Protein AF-A0A371BCI4-F1 (afdb_monomer_lite)

Radius of gyration: 43.24 Å; chains: 1; bounding box: 119×96×97 Å

Sequence (265 aa):
MLPRRPPLFFKHSSQPEFAMAKRRRAGRPVSAARAKTRASAPRSPLKPAAKHIITVKRFGRRAPSPMNFTDNLLADARRRYETTLEPLTWIAQDLDVCRTTLRSFAARNGWVRFNAPPLDISPAARLAQQTDAFVRATRSLAPPPADPAPDGPEAAEWLRRELQAQIRVIKELREKERAESLTVEDGLKLGRMLVQLTDTFLKLNHHTSGVSRHAGDIADDLADDLPEDIDEFRIDLARRIDAFVASRRNAGDGAGAAAAPAGGA

Secondary structure (DSSP, 8-state):
--PPPPP------------------------------------------------------PPPP-----HHHHHHHHHHHHH----HHHHHHHTTS-HHHHHHHHHHTTPPP--PPP-PPPHHHHHHHHHHHHHHHHHHSPPP--PPPPPSHHHHHHHHHHHHHHHHHHHHHHHHHTTS---HHHHHHHHHHHHHHHHHHHHHHHHHHHTT--SSSSSSSSGGGS-SSHHHHHHHHHHHHHHHHHHHHHHHTTSS---------

Organism: NCBI:txid2292256

pLDDT: mean 73.06, std 16.44, range [43.06, 98.06]

Structure (mmCIF, N/CA/C/O backbone):
data_AF-A0A371BCI4-F1
#
_entry.id   AF-A0A371BCI4-F1
#
loop_
_atom_site.group_PDB
_atom_site.id
_atom_site.type_symbol
_atom_site.label_atom_id
_atom_site.label_alt_id
_atom_site.label_comp_id
_atom_site.label_asym_id
_atom_site.label_entity_id
_atom_site.label_seq_id
_atom_site.pdbx_PDB_ins_code
_atom_site.Cartn_x
_atom_site.Cartn_y
_atom_site.Cartn_z
_atom_site.occupancy
_atom_site.B_iso_or_equiv
_atom_site.auth_seq_id
_atom_site.auth_comp_id
_atom_site.auth_asym_id
_atom_site.auth_atom_id
_atom_site.pdbx_PDB_model_num
ATOM 1 N N . MET A 1 1 ? -6.960 -10.136 -60.261 1.00 48.25 1 MET A N 1
ATOM 2 C CA . MET A 1 1 ? -7.688 -8.901 -59.892 1.00 48.25 1 MET A CA 1
ATOM 3 C C . MET A 1 1 ? -8.129 -9.021 -58.441 1.00 48.25 1 MET A C 1
ATOM 5 O O . MET A 1 1 ? -9.013 -9.812 -58.156 1.00 48.25 1 MET A O 1
ATOM 9 N N . LEU A 1 2 ? -7.468 -8.312 -57.525 1.00 48.09 2 LEU A N 1
ATOM 10 C CA . LEU A 1 2 ? -7.809 -8.274 -56.097 1.00 48.09 2 LEU A CA 1
ATOM 11 C C . LEU A 1 2 ? -8.268 -6.849 -55.746 1.00 48.09 2 LEU A C 1
ATOM 13 O O . LEU A 1 2 ? -7.624 -5.898 -56.200 1.00 48.09 2 LEU A O 1
ATOM 17 N N . PRO A 1 3 ? -9.355 -6.662 -54.976 1.00 61.53 3 PRO A N 1
ATOM 18 C CA . PRO A 1 3 ? -9.843 -5.328 -54.653 1.00 61.53 3 PRO A CA 1
ATOM 19 C C . PRO A 1 3 ? -8.936 -4.655 -53.614 1.00 61.53 3 PRO A C 1
ATOM 21 O O . PRO A 1 3 ? -8.739 -5.152 -52.504 1.00 61.53 3 PRO A O 1
ATOM 24 N N . ARG A 1 4 ? -8.387 -3.492 -53.983 1.00 56.22 4 ARG A N 1
ATOM 25 C CA . ARG A 1 4 ? -7.650 -2.593 -53.086 1.00 56.22 4 ARG A CA 1
ATOM 26 C C . ARG A 1 4 ? -8.593 -2.070 -51.998 1.00 56.22 4 ARG A C 1
ATOM 28 O O . ARG A 1 4 ? -9.569 -1.389 -52.301 1.00 56.22 4 ARG A O 1
ATOM 35 N N . ARG A 1 5 ? -8.288 -2.369 -50.731 1.00 58.00 5 ARG A N 1
ATOM 36 C CA . ARG A 1 5 ? -8.945 -1.753 -49.568 1.00 58.00 5 ARG A CA 1
ATOM 37 C C . ARG A 1 5 ? -8.553 -0.269 -49.470 1.00 58.00 5 ARG A C 1
ATOM 39 O O . ARG A 1 5 ? -7.365 0.030 -49.588 1.00 58.00 5 ARG A O 1
ATOM 46 N N . PRO A 1 6 ? -9.504 0.652 -49.242 1.00 67.44 6 PRO A N 1
ATOM 47 C CA . PRO A 1 6 ? -9.193 2.061 -49.03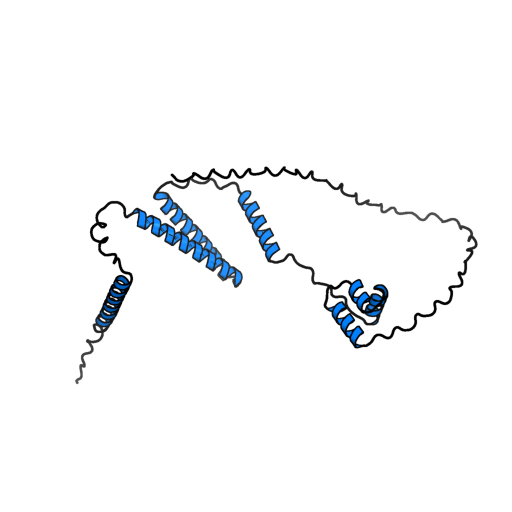0 1.00 67.44 6 PRO A CA 1
ATOM 48 C C . PRO A 1 6 ? -8.575 2.297 -47.637 1.00 67.44 6 PRO A C 1
ATOM 50 O O . PRO A 1 6 ? -8.885 1.558 -46.697 1.00 67.44 6 PRO A O 1
ATOM 53 N N . PRO A 1 7 ? -7.719 3.324 -47.478 1.00 62.66 7 PRO A N 1
ATOM 54 C CA . PRO A 1 7 ? -7.140 3.670 -46.187 1.00 62.66 7 PRO A CA 1
ATOM 55 C C . PRO A 1 7 ? -8.198 4.284 -45.262 1.00 62.66 7 PRO A C 1
ATOM 57 O O . PRO A 1 7 ? -8.901 5.232 -45.618 1.00 62.66 7 PRO A O 1
ATOM 60 N N . LEU A 1 8 ? -8.291 3.740 -44.049 1.00 60.28 8 LEU A N 1
ATOM 61 C CA . LEU A 1 8 ? -9.084 4.290 -42.956 1.00 60.28 8 LEU A CA 1
ATOM 62 C C . LEU A 1 8 ? -8.421 5.580 -42.456 1.00 60.28 8 LEU A C 1
ATOM 64 O O . LEU A 1 8 ? -7.467 5.545 -41.682 1.00 60.28 8 LEU A O 1
ATOM 68 N N . PHE A 1 9 ? -8.938 6.727 -42.893 1.00 53.97 9 PHE A N 1
ATOM 69 C CA . PHE A 1 9 ? -8.627 8.021 -42.294 1.00 53.97 9 PHE A CA 1
ATOM 70 C C . PHE A 1 9 ? -9.258 8.098 -40.897 1.00 53.97 9 PHE A C 1
ATOM 72 O O . PHE A 1 9 ? -10.441 8.407 -40.746 1.00 53.97 9 PHE A O 1
ATOM 79 N N . PHE A 1 10 ? -8.460 7.840 -39.861 1.00 54.69 10 PHE A N 1
ATOM 80 C CA . PHE A 1 10 ? -8.798 8.227 -38.494 1.00 54.69 10 PHE A CA 1
ATOM 81 C C . PHE A 1 10 ? -8.756 9.757 -38.401 1.00 54.69 10 PHE A C 1
ATOM 83 O O . PHE A 1 10 ? -7.696 10.371 -38.290 1.00 54.69 10 PHE A O 1
ATOM 90 N N . LYS A 1 11 ? -9.929 10.395 -38.463 1.00 56.34 11 LYS A N 1
ATOM 91 C CA . LYS A 1 11 ? -10.095 11.783 -38.024 1.00 56.34 11 LYS A CA 1
ATOM 92 C C . LYS A 1 11 ? -9.774 11.836 -36.532 1.00 56.34 11 LYS A C 1
ATOM 94 O O . LYS A 1 11 ? -10.595 11.445 -35.707 1.00 56.34 11 LYS A O 1
ATOM 99 N N . HIS A 1 12 ? -8.588 12.330 -36.190 1.00 49.75 12 HIS A N 1
ATOM 100 C CA . HIS A 1 12 ? -8.304 12.815 -34.848 1.00 49.75 12 HIS A CA 1
ATOM 101 C C . HIS A 1 12 ? -9.272 13.964 -34.557 1.00 49.75 12 HIS A C 1
ATOM 103 O O . HIS A 1 12 ? -9.109 15.076 -35.056 1.00 49.75 12 HIS A O 1
ATOM 109 N N . SER A 1 13 ? -10.323 13.681 -33.788 1.00 52.69 13 SER A N 1
ATOM 110 C CA . SER A 1 13 ? -11.138 14.718 -33.175 1.00 52.69 13 SER A CA 1
ATOM 111 C C . SER A 1 13 ? -10.227 15.517 -32.249 1.00 52.69 13 SER A C 1
ATOM 113 O O . SER A 1 13 ? -9.788 15.013 -31.213 1.00 52.69 13 SER A O 1
ATOM 115 N N . SER A 1 14 ? -9.921 16.747 -32.653 1.00 51.59 14 SER A N 1
ATOM 116 C CA . SER A 1 14 ? -9.340 17.769 -31.797 1.00 51.59 14 SER A CA 1
ATOM 117 C C . SER A 1 14 ? -10.193 17.874 -30.535 1.00 51.59 14 SER A C 1
ATOM 119 O O . SER A 1 14 ? -11.346 18.308 -30.590 1.00 51.59 14 SER A O 1
ATOM 121 N N . GLN A 1 15 ? -9.644 17.428 -29.410 1.00 54.56 15 GLN A N 1
ATOM 122 C CA . GLN A 1 15 ? -10.187 17.735 -28.094 1.00 54.56 15 GLN A CA 1
ATOM 123 C C . GLN A 1 15 ? -10.294 19.265 -27.990 1.00 54.56 15 GLN A C 1
ATOM 125 O O . GLN A 1 15 ? -9.288 19.942 -28.219 1.00 54.56 15 GLN A O 1
ATOM 130 N N . PRO A 1 16 ? -11.472 19.839 -27.695 1.00 51.59 16 PRO A N 1
ATOM 131 C CA . PRO A 1 16 ? -11.551 21.252 -27.381 1.00 51.59 16 PRO A CA 1
ATOM 132 C C . PRO A 1 16 ? -10.763 21.490 -26.092 1.00 51.59 16 PRO A C 1
ATOM 134 O O . PRO A 1 16 ? -11.038 20.877 -25.059 1.00 51.59 16 PRO A O 1
ATOM 137 N N . GLU A 1 17 ? -9.770 22.374 -26.167 1.00 49.28 17 GLU A N 1
ATOM 138 C CA . GLU A 1 17 ? -9.118 22.963 -25.006 1.00 49.28 17 GLU A CA 1
ATOM 139 C C . GLU A 1 17 ? -10.189 23.578 -24.099 1.00 49.28 17 GLU A C 1
ATOM 141 O O . GLU A 1 17 ? -10.636 24.711 -24.284 1.00 49.28 17 GLU A O 1
ATOM 146 N N . PHE A 1 18 ? -10.605 22.840 -23.072 1.00 48.19 18 PHE A N 1
ATOM 147 C CA . PHE A 1 18 ? -11.238 23.446 -21.916 1.00 48.19 18 PHE A CA 1
ATOM 148 C C . PHE A 1 18 ? -10.148 24.195 -21.157 1.00 48.19 18 PHE A C 1
ATOM 150 O O . PHE A 1 18 ? -9.556 23.689 -20.201 1.00 48.19 18 PHE A O 1
ATOM 157 N N . ALA A 1 19 ? -9.890 25.426 -21.597 1.00 51.91 19 ALA A N 1
ATOM 158 C CA . ALA A 1 19 ? -9.241 26.450 -20.804 1.00 51.91 19 ALA A CA 1
ATOM 159 C C . ALA A 1 19 ? -10.072 26.639 -19.524 1.00 51.91 19 ALA A C 1
ATOM 161 O O . ALA A 1 19 ? -11.005 27.442 -19.462 1.00 51.91 19 ALA A O 1
ATOM 162 N N . MET A 1 20 ? -9.769 25.842 -18.495 1.00 55.78 20 MET A N 1
ATOM 163 C CA . MET A 1 20 ? -10.302 26.026 -17.156 1.00 55.78 20 MET A CA 1
ATOM 164 C C . MET A 1 20 ? -9.815 27.381 -16.655 1.00 55.78 20 MET A C 1
ATOM 166 O O . MET A 1 20 ? -8.713 27.532 -16.123 1.00 55.78 20 MET A O 1
ATOM 170 N N . ALA A 1 21 ? -10.679 28.378 -16.825 1.00 54.50 21 ALA A N 1
ATOM 171 C CA . ALA A 1 21 ? -10.620 29.629 -16.110 1.00 54.50 21 ALA A CA 1
ATOM 172 C C . ALA A 1 21 ? -10.432 29.306 -14.625 1.00 54.50 21 ALA A C 1
ATOM 174 O O . ALA A 1 21 ? -11.323 28.759 -13.968 1.00 54.50 21 ALA A O 1
ATOM 175 N N . LYS A 1 22 ? -9.242 29.630 -14.107 1.00 53.28 22 LYS A N 1
ATOM 176 C CA . LYS A 1 22 ? -8.918 29.623 -12.684 1.00 53.28 22 LYS A CA 1
ATOM 177 C C . LYS A 1 22 ? -9.959 30.483 -11.977 1.00 53.28 22 LYS A C 1
ATOM 179 O O . LYS A 1 22 ? -9.801 31.698 -11.856 1.00 53.28 22 LYS A O 1
ATOM 184 N N . ARG A 1 23 ? -11.029 29.853 -11.489 1.00 53.22 23 ARG A N 1
ATOM 185 C CA . ARG A 1 23 ? -11.920 30.434 -10.492 1.00 53.22 23 ARG A CA 1
ATOM 186 C C . ARG A 1 23 ? -11.083 30.621 -9.238 1.00 53.22 23 ARG A C 1
ATOM 188 O O . ARG A 1 23 ? -11.003 29.751 -8.376 1.00 53.22 23 ARG A O 1
ATOM 195 N N . ARG A 1 24 ? -10.430 31.780 -9.175 1.00 54.12 24 ARG A N 1
ATOM 196 C CA . ARG A 1 24 ? -9.947 32.409 -7.957 1.00 54.12 24 ARG A CA 1
ATOM 197 C C . ARG A 1 24 ? -11.135 32.437 -7.000 1.00 54.12 24 ARG A C 1
ATOM 199 O O . ARG A 1 24 ? -11.979 33.325 -7.081 1.00 54.12 24 ARG A O 1
ATOM 206 N N . ARG A 1 25 ? -11.242 31.438 -6.120 1.00 48.44 25 ARG A N 1
ATOM 207 C CA . ARG A 1 25 ? -12.021 31.601 -4.897 1.00 48.44 25 ARG A CA 1
ATOM 208 C C . ARG A 1 25 ? -11.349 32.749 -4.169 1.00 48.44 25 ARG A C 1
ATOM 210 O O . ARG A 1 25 ? -10.238 32.598 -3.670 1.00 48.44 25 ARG A O 1
ATOM 217 N N . ALA A 1 26 ? -12.004 33.904 -4.210 1.00 54.09 26 ALA A N 1
ATOM 218 C CA . ALA A 1 26 ? -11.692 35.029 -3.362 1.00 54.09 26 ALA A CA 1
ATOM 219 C C . ALA A 1 26 ? -11.473 34.485 -1.950 1.00 54.09 26 ALA A C 1
ATOM 221 O O . ALA A 1 26 ? -12.342 33.806 -1.392 1.00 54.09 26 ALA A O 1
ATOM 222 N N . GLY A 1 27 ? -10.265 34.713 -1.434 1.00 45.47 27 GLY A N 1
ATOM 223 C CA . GLY A 1 27 ? -9.938 34.446 -0.050 1.00 45.47 27 GLY A CA 1
ATOM 224 C C . GLY A 1 27 ? -11.015 35.091 0.800 1.00 45.47 27 GLY A C 1
ATOM 225 O O . GLY A 1 27 ? -11.248 36.294 0.725 1.00 45.47 27 GLY A O 1
ATOM 226 N N . ARG A 1 28 ? -11.722 34.261 1.559 1.00 45.03 28 ARG A N 1
ATOM 227 C CA . ARG A 1 28 ? -12.606 34.723 2.614 1.00 45.03 28 ARG A CA 1
ATOM 228 C C . ARG A 1 28 ? -11.701 35.490 3.584 1.00 45.03 28 ARG A C 1
ATOM 230 O O . ARG A 1 28 ? -10.801 34.858 4.142 1.00 45.03 28 ARG A O 1
ATOM 237 N N . PRO A 1 29 ? -11.849 36.816 3.739 1.00 50.84 29 PRO A N 1
ATOM 238 C CA . PRO A 1 29 ? -11.011 37.558 4.660 1.00 50.84 29 PRO A CA 1
ATOM 239 C C . PRO A 1 29 ? -11.271 36.992 6.050 1.00 50.84 29 PRO A C 1
ATOM 241 O O . PRO A 1 29 ? -12.403 36.984 6.539 1.00 50.84 29 PRO A O 1
ATOM 244 N N . VAL A 1 30 ? -10.218 36.453 6.656 1.00 53.78 30 VAL A N 1
ATOM 245 C CA . VAL A 1 30 ? -10.205 36.113 8.070 1.00 53.78 30 VAL A CA 1
ATOM 246 C C . VAL A 1 30 ? -10.369 37.450 8.775 1.00 53.78 30 VAL A C 1
ATOM 248 O O . VAL A 1 30 ? -9.452 38.267 8.809 1.00 53.78 30 VAL A O 1
ATOM 251 N N . SER A 1 31 ? -11.587 37.736 9.226 1.00 45.97 31 SER A N 1
ATOM 252 C CA . SER A 1 31 ? -11.872 38.926 10.004 1.00 45.97 31 SER A CA 1
ATOM 253 C C . SER A 1 31 ? -11.054 38.828 11.284 1.00 45.97 31 SER A C 1
ATOM 255 O O . SER A 1 31 ? -11.436 38.122 12.220 1.00 45.97 31 SER A O 1
ATOM 257 N N . ALA A 1 32 ? -9.929 39.539 11.311 1.00 53.62 32 ALA A N 1
ATOM 258 C CA . ALA A 1 32 ? -9.243 39.959 12.517 1.00 53.62 32 ALA A CA 1
ATOM 259 C C . ALA A 1 32 ? -10.201 40.867 13.301 1.00 53.62 32 ALA A C 1
ATOM 261 O O . ALA A 1 32 ? -10.118 42.095 13.289 1.00 53.62 32 ALA A O 1
ATOM 262 N N . ALA A 1 33 ? -11.188 40.252 13.948 1.00 51.41 33 ALA A N 1
ATOM 263 C CA . ALA A 1 33 ? -12.092 40.919 14.856 1.00 51.41 33 ALA A CA 1
ATOM 264 C C . ALA A 1 33 ? -11.364 41.099 16.191 1.00 51.41 33 ALA A C 1
ATOM 266 O O . ALA A 1 33 ? -11.556 40.361 17.149 1.00 51.41 33 ALA A O 1
ATOM 267 N N . ARG A 1 34 ? -10.529 42.139 16.209 1.00 53.06 34 ARG A N 1
ATOM 268 C CA . ARG A 1 34 ? -10.682 43.234 17.163 1.00 53.06 34 ARG A CA 1
ATOM 269 C C . ARG A 1 34 ? -10.711 42.789 18.629 1.00 53.06 34 ARG A C 1
ATOM 271 O O . ARG A 1 34 ? -11.765 42.755 19.263 1.00 53.06 34 ARG A O 1
ATOM 278 N N . ALA A 1 35 ? -9.516 42.611 19.185 1.00 54.41 35 ALA A N 1
ATOM 279 C CA . ALA A 1 35 ? -9.261 42.907 20.586 1.00 54.41 35 ALA A CA 1
ATOM 280 C C . ALA A 1 35 ? -9.694 44.360 20.854 1.00 54.41 35 ALA A C 1
ATOM 282 O O . ALA A 1 35 ? -8.982 45.318 20.565 1.00 54.41 35 ALA A O 1
ATOM 283 N N . LYS A 1 36 ? -10.930 44.528 21.325 1.00 56.03 36 LYS A N 1
ATOM 284 C CA . LYS A 1 36 ? -11.412 45.763 21.930 1.00 56.03 36 LYS A CA 1
ATOM 285 C C . LYS A 1 36 ? -11.635 45.464 23.398 1.00 56.03 36 LYS A C 1
ATOM 287 O O . LYS A 1 36 ? -12.645 44.879 23.781 1.00 56.03 36 LYS A O 1
ATOM 292 N N . THR A 1 37 ? -10.665 45.898 24.187 1.00 55.69 37 THR A N 1
ATOM 293 C CA . THR A 1 37 ? -10.842 46.366 25.556 1.00 55.69 37 THR A CA 1
ATOM 294 C C . THR A 1 37 ? -12.158 47.142 25.659 1.00 55.69 37 THR A C 1
ATOM 296 O O . THR A 1 37 ? -12.275 48.297 25.253 1.00 55.69 37 THR A O 1
ATOM 299 N N . ARG A 1 38 ? -13.205 46.477 26.149 1.00 50.19 38 ARG A N 1
ATOM 300 C CA . ARG A 1 38 ? -14.407 47.150 26.629 1.00 50.19 38 ARG A CA 1
ATOM 301 C C . ARG A 1 38 ? -14.213 47.365 28.115 1.00 50.19 38 ARG A C 1
ATOM 303 O O . ARG A 1 38 ? -14.465 46.472 28.916 1.00 50.19 38 ARG A O 1
ATOM 310 N N . ALA A 1 39 ? -13.734 48.564 28.428 1.00 52.25 39 ALA A N 1
ATOM 311 C CA . ALA A 1 39 ? -13.909 49.170 29.729 1.00 52.25 39 ALA A CA 1
ATOM 312 C C . ALA A 1 39 ? -15.371 48.995 30.169 1.00 52.25 39 ALA A C 1
ATOM 314 O O . ALA A 1 39 ? -16.320 49.230 29.414 1.00 52.25 39 ALA A O 1
ATOM 315 N N . SER A 1 40 ? -15.502 48.508 31.390 1.00 57.25 40 SER A N 1
ATOM 316 C CA . SER A 1 40 ? -16.705 48.361 32.187 1.00 57.25 40 SER A CA 1
ATOM 317 C C . SER A 1 40 ? -17.520 49.655 32.222 1.00 57.25 40 SER A C 1
ATOM 319 O O . SER A 1 40 ? -17.172 50.598 32.923 1.00 57.25 40 SER A O 1
ATOM 321 N N . ALA A 1 41 ? -18.633 49.677 31.489 1.00 57.88 41 ALA A N 1
ATOM 322 C CA . ALA A 1 41 ? -19.726 50.608 31.739 1.00 57.88 41 ALA A CA 1
ATOM 323 C C . ALA A 1 41 ? -20.691 49.973 32.763 1.00 57.88 41 ALA A C 1
ATOM 325 O O . ALA A 1 41 ? -21.024 48.789 32.611 1.00 57.88 41 ALA A O 1
ATOM 326 N N . PRO A 1 42 ? -21.150 50.712 33.790 1.00 58.81 42 PRO A N 1
ATOM 327 C CA . PRO A 1 42 ? -22.090 50.196 34.777 1.00 58.81 42 PRO A CA 1
ATOM 328 C C . PRO A 1 42 ? -23.427 49.901 34.094 1.00 58.81 42 PRO A C 1
ATOM 330 O O . PRO A 1 42 ? -24.131 50.794 33.625 1.00 58.81 42 PRO A O 1
ATOM 333 N N . ARG A 1 43 ? -23.763 48.612 34.001 1.00 57.69 43 ARG A N 1
ATOM 334 C CA . ARG A 1 43 ? -25.079 48.160 33.553 1.00 57.69 43 ARG A CA 1
ATOM 335 C C . ARG A 1 43 ? -26.120 48.647 34.555 1.00 57.69 43 ARG A C 1
ATOM 337 O O . ARG A 1 43 ? -26.109 48.240 35.712 1.00 57.69 43 ARG A O 1
ATOM 344 N N . SER A 1 44 ? -27.017 49.500 34.083 1.00 60.69 44 SER A N 1
ATOM 345 C CA . SER A 1 44 ? -28.226 49.915 34.785 1.00 60.69 44 SER A CA 1
ATOM 346 C C . SER A 1 44 ? -29.018 48.680 35.251 1.00 60.69 44 SER A C 1
ATOM 348 O O . SER A 1 44 ? -29.096 47.701 34.498 1.00 60.69 44 SER A O 1
ATOM 350 N N . PRO A 1 45 ? -29.622 48.694 36.454 1.00 62.62 45 PRO A N 1
ATOM 351 C CA . PRO A 1 45 ? -30.422 47.583 36.954 1.00 62.62 45 PRO A CA 1
ATOM 352 C C . PRO A 1 45 ? -31.717 47.477 36.141 1.00 62.62 45 PRO A C 1
ATOM 354 O O . PRO A 1 45 ? -32.713 48.149 36.405 1.00 62.62 45 PRO A O 1
ATOM 357 N N . LEU A 1 46 ? -31.700 46.631 35.112 1.00 61.03 46 LEU A N 1
ATOM 358 C CA . LEU A 1 46 ? -32.909 46.205 34.420 1.00 61.03 46 LEU A CA 1
ATOM 359 C C . LEU A 1 46 ? -33.774 45.433 35.420 1.00 61.03 46 LEU A C 1
ATOM 361 O O . LEU A 1 46 ? -33.386 44.370 35.907 1.00 61.03 46 LEU A O 1
ATOM 365 N N . LYS A 1 47 ? -34.941 46.007 35.727 1.00 61.72 47 LYS A N 1
ATOM 366 C CA . LYS A 1 47 ? -36.013 45.392 36.513 1.00 61.72 47 LYS A CA 1
ATOM 367 C C . LYS A 1 47 ? -36.229 43.942 36.050 1.00 61.72 47 LYS A C 1
ATOM 369 O O . LYS A 1 47 ? -36.305 43.714 34.839 1.00 61.72 47 LYS A O 1
ATOM 374 N N . PRO A 1 48 ? -36.349 42.964 36.965 1.00 59.12 48 PRO A N 1
ATOM 375 C CA . PRO A 1 48 ? -36.649 41.592 36.592 1.00 59.12 48 PRO A CA 1
ATOM 376 C C . PRO A 1 48 ? -38.062 41.554 36.006 1.00 59.12 48 PRO A C 1
ATOM 378 O O . PRO A 1 48 ? -39.050 41.549 36.733 1.00 59.12 48 PRO A O 1
ATOM 381 N N . ALA A 1 49 ? -38.161 41.558 34.675 1.00 61.03 49 ALA A N 1
ATOM 382 C CA . ALA A 1 49 ? -39.396 41.209 33.996 1.00 61.03 49 ALA A CA 1
ATOM 383 C C . ALA A 1 49 ? -39.801 39.823 34.504 1.00 61.03 49 ALA A C 1
ATOM 385 O O . ALA A 1 49 ? -39.014 38.874 34.408 1.00 61.03 49 ALA A O 1
ATOM 386 N N . ALA A 1 50 ? -40.983 39.751 35.117 1.00 61.47 50 ALA A N 1
ATOM 387 C CA . ALA A 1 50 ? -41.554 38.538 35.669 1.00 61.47 50 ALA A CA 1
ATOM 388 C C . ALA A 1 50 ? -41.492 37.448 34.598 1.00 61.47 50 ALA A C 1
ATOM 390 O O . ALA A 1 50 ? -42.216 37.472 33.602 1.00 61.47 50 ALA A O 1
ATOM 391 N N . LYS A 1 51 ? -40.550 36.520 34.771 1.00 61.66 51 LYS A N 1
ATOM 392 C CA . LYS A 1 51 ? -40.437 35.345 33.924 1.00 61.66 51 LYS A CA 1
ATOM 393 C C . LYS A 1 51 ? -41.702 34.548 34.193 1.00 61.66 51 LYS A C 1
ATOM 395 O O . LYS A 1 51 ? -41.799 33.889 35.224 1.00 61.66 51 LYS A O 1
ATOM 400 N N . HIS A 1 52 ? -42.662 34.618 33.277 1.00 59.97 52 HIS A N 1
ATOM 401 C CA . HIS A 1 52 ? -43.663 33.575 33.121 1.00 59.97 52 HIS A CA 1
ATOM 402 C C . HIS A 1 52 ? -42.884 32.294 32.813 1.00 59.97 52 HIS A C 1
ATOM 404 O O . HIS A 1 52 ? -42.585 31.969 31.665 1.00 59.97 52 HIS A O 1
ATOM 410 N N . ILE A 1 53 ? -42.457 31.606 33.872 1.00 58.53 53 ILE A N 1
ATOM 411 C CA . ILE A 1 53 ? -41.985 30.236 33.807 1.00 58.53 53 ILE A CA 1
ATOM 412 C C . ILE A 1 53 ? -43.236 29.470 33.410 1.00 58.53 53 ILE A C 1
ATOM 414 O O . ILE A 1 53 ? -44.051 29.104 34.251 1.00 58.53 53 ILE A O 1
ATOM 418 N N . ILE A 1 54 ? -43.426 29.299 32.105 1.00 60.19 54 ILE A N 1
ATOM 419 C CA . ILE A 1 54 ? -44.309 28.271 31.587 1.00 60.19 54 ILE A CA 1
ATOM 420 C C . ILE A 1 54 ? -43.645 26.977 32.048 1.00 60.19 54 ILE A C 1
ATOM 422 O O . ILE A 1 54 ? -42.734 26.450 31.406 1.00 60.19 54 ILE A O 1
ATOM 426 N N . THR A 1 55 ? -44.034 26.513 33.234 1.00 58.50 55 THR A N 1
ATOM 427 C CA . THR A 1 55 ? -43.794 25.167 33.730 1.00 58.50 55 THR A CA 1
ATOM 428 C C . THR A 1 55 ? -44.566 24.264 32.791 1.00 58.50 55 THR A C 1
ATOM 430 O O . THR A 1 55 ? -45.689 23.846 33.062 1.00 58.50 55 THR A O 1
ATOM 433 N N . VAL A 1 56 ? -43.975 24.001 31.623 1.00 63.31 56 VAL A N 1
ATOM 434 C CA . VAL A 1 56 ? -44.422 22.928 30.752 1.00 63.31 56 VAL A CA 1
ATOM 435 C C . VAL A 1 56 ? -44.282 21.696 31.625 1.00 63.31 56 VAL A C 1
ATOM 437 O O . VAL A 1 56 ? -43.165 21.258 31.912 1.00 63.31 56 VAL A O 1
ATOM 440 N N . LYS A 1 57 ? -45.416 21.233 32.155 1.00 58.16 57 LYS A N 1
ATOM 441 C CA . LYS A 1 57 ? -45.558 20.009 32.931 1.00 58.16 57 LYS A CA 1
ATOM 442 C C . LYS A 1 57 ? -44.999 18.934 32.015 1.00 58.16 57 LYS A C 1
ATOM 444 O O . LYS A 1 57 ? -45.666 18.521 31.072 1.00 58.16 57 LYS A O 1
ATOM 449 N N . ARG A 1 58 ? -43.706 18.626 32.173 1.00 61.00 58 ARG A N 1
ATOM 450 C CA . ARG A 1 58 ? -43.000 17.666 31.331 1.00 61.00 58 ARG A CA 1
ATOM 451 C C . ARG A 1 58 ? -43.745 16.373 31.577 1.00 61.00 58 ARG A C 1
ATOM 453 O O . ARG A 1 58 ? -43.566 15.785 32.639 1.00 61.00 58 ARG A O 1
ATOM 460 N N . PHE A 1 59 ? -44.641 16.012 30.656 1.00 60.41 59 PHE A N 1
ATOM 461 C CA . PHE A 1 59 ? -45.313 14.724 30.653 1.00 60.41 59 PHE A CA 1
ATOM 462 C C . PHE A 1 59 ? -44.228 13.712 30.958 1.00 60.41 59 PHE A C 1
ATOM 464 O O . PHE A 1 59 ? -43.233 13.681 30.226 1.00 60.41 59 PHE A O 1
ATOM 471 N N . GLY A 1 60 ? -44.348 13.046 32.113 1.00 58.06 60 GLY A N 1
ATOM 472 C CA . GLY A 1 60 ? -43.322 12.158 32.632 1.00 58.06 60 GLY A CA 1
ATOM 473 C C . GLY A 1 60 ? -42.923 11.254 31.488 1.00 58.06 60 GLY A C 1
ATOM 474 O O . GLY A 1 60 ? -43.741 10.458 31.027 1.00 58.06 60 GLY A O 1
ATOM 475 N N . ARG A 1 61 ? -41.728 11.491 30.930 1.00 64.12 61 ARG A N 1
ATOM 476 C CA . ARG A 1 61 ? -41.240 10.712 29.802 1.00 64.12 61 ARG A CA 1
ATOM 477 C C . ARG A 1 61 ? -41.165 9.316 30.374 1.00 64.12 61 ARG A C 1
ATOM 479 O O . ARG A 1 61 ? -40.323 9.082 31.237 1.00 64.12 61 ARG A O 1
ATOM 486 N N . ARG A 1 62 ? -42.109 8.453 29.983 1.00 65.38 62 ARG A N 1
ATOM 487 C CA . ARG A 1 62 ? -42.071 7.037 30.329 1.00 65.38 62 ARG A CA 1
ATOM 488 C C . ARG A 1 62 ? -40.651 6.615 30.009 1.00 65.38 62 ARG A C 1
ATOM 490 O O . ARG A 1 62 ? -40.212 6.816 28.873 1.00 65.38 62 ARG A O 1
ATOM 497 N N . ALA A 1 63 ? -39.907 6.208 31.037 1.00 63.56 63 ALA A N 1
ATOM 498 C CA . ALA A 1 63 ? -38.552 5.749 30.828 1.00 63.56 63 ALA A CA 1
ATOM 499 C C . ALA A 1 63 ? -38.657 4.678 29.736 1.00 63.56 63 ALA A C 1
ATOM 501 O O . ALA A 1 63 ? -39.520 3.802 29.860 1.00 63.56 63 ALA A O 1
ATOM 502 N N . PRO A 1 64 ? -37.922 4.814 28.617 1.00 69.19 64 PRO A N 1
ATOM 503 C CA . PRO A 1 64 ? -37.974 3.804 27.577 1.00 69.19 64 PRO A CA 1
ATOM 504 C C . PRO A 1 64 ? -37.695 2.463 28.249 1.00 69.19 64 PRO A C 1
ATOM 506 O O . PRO A 1 64 ? -36.764 2.367 29.052 1.00 69.19 64 PRO A O 1
ATOM 509 N N . SER A 1 65 ? -38.559 1.480 27.984 1.00 76.38 65 SER A N 1
ATOM 510 C CA . SER A 1 65 ? -38.381 0.130 28.510 1.00 76.38 65 SER A CA 1
ATOM 511 C C . SER A 1 65 ? -36.939 -0.300 28.236 1.00 76.38 65 SER A C 1
ATOM 513 O O . SER A 1 65 ? -36.457 -0.042 27.126 1.00 76.38 65 SER A O 1
ATOM 515 N N . PRO A 1 66 ? -36.225 -0.886 29.214 1.00 79.56 66 PRO A N 1
ATOM 516 C CA . PRO A 1 66 ? -34.863 -1.345 28.985 1.00 79.56 66 PRO A CA 1
ATOM 517 C C . PRO A 1 66 ? -34.877 -2.317 27.801 1.00 79.56 66 PRO A C 1
ATOM 519 O O . PRO A 1 66 ? -35.539 -3.351 27.843 1.00 79.56 66 PRO A O 1
ATOM 522 N N . MET A 1 67 ? -34.214 -1.935 26.708 1.00 84.94 67 MET A N 1
ATOM 523 C CA . MET A 1 67 ? -33.985 -2.836 25.583 1.00 84.94 67 MET A CA 1
ATOM 524 C C . MET A 1 67 ? -32.961 -3.868 26.036 1.00 84.94 67 MET A C 1
ATOM 526 O O . MET A 1 67 ? -31.824 -3.513 26.352 1.00 84.94 67 MET A O 1
ATOM 530 N N . ASN A 1 68 ? -33.376 -5.128 26.086 1.00 91.25 68 ASN A N 1
ATOM 531 C CA . ASN A 1 68 ? -32.493 -6.244 26.384 1.00 91.25 68 ASN A CA 1
ATOM 532 C C . ASN A 1 68 ? -31.924 -6.753 25.057 1.00 91.25 68 ASN A C 1
ATOM 534 O O . ASN A 1 68 ? -32.651 -7.343 24.259 1.00 91.25 68 ASN A O 1
ATOM 538 N N . PHE A 1 69 ? -30.643 -6.493 24.808 1.00 93.19 69 PHE A N 1
ATOM 539 C CA . PHE A 1 69 ? -29.922 -7.079 23.678 1.00 93.19 69 PHE A CA 1
ATOM 540 C C . PHE A 1 69 ? -29.345 -8.427 24.097 1.00 93.19 69 PHE A C 1
ATOM 542 O O . PHE A 1 69 ? -28.949 -8.599 25.248 1.00 93.19 69 PHE A O 1
ATOM 549 N N . THR A 1 70 ? -29.285 -9.379 23.170 1.00 95.88 70 THR A N 1
ATOM 550 C CA . THR A 1 70 ? -28.567 -10.632 23.411 1.00 95.88 70 THR A CA 1
ATOM 551 C C . THR A 1 70 ? -27.063 -10.359 23.458 1.00 95.88 70 THR A C 1
ATOM 553 O O . THR A 1 70 ? -26.550 -9.531 22.699 1.00 95.88 70 THR A O 1
ATOM 556 N N . ASP A 1 71 ? -26.334 -11.073 24.316 1.00 94.94 71 ASP A N 1
ATOM 557 C CA . ASP A 1 71 ? -24.886 -10.871 24.481 1.00 94.94 71 ASP A CA 1
ATOM 558 C C . ASP A 1 71 ? -24.115 -11.076 23.167 1.00 94.94 71 ASP A C 1
ATOM 560 O O . ASP A 1 71 ? -23.171 -10.344 22.870 1.00 94.94 71 ASP A O 1
ATOM 564 N N . ASN A 1 72 ? -24.579 -12.003 22.322 1.00 95.69 72 ASN A N 1
ATOM 565 C CA . ASN A 1 72 ? -24.004 -12.256 21.000 1.00 95.69 72 ASN A CA 1
ATOM 566 C C . ASN A 1 72 ? -24.121 -11.042 20.063 1.00 95.69 72 ASN A C 1
ATOM 568 O O . ASN A 1 72 ? -23.164 -10.723 19.357 1.00 95.69 72 ASN A O 1
ATOM 572 N N . LEU A 1 73 ? -25.259 -10.334 20.075 1.00 95.88 73 LEU A N 1
ATOM 573 C CA . LEU A 1 73 ? -25.438 -9.113 19.280 1.00 95.88 73 LEU A CA 1
ATOM 574 C C . LEU A 1 73 ? -24.542 -7.982 19.783 1.00 95.88 73 LEU A C 1
ATOM 576 O O . LEU A 1 73 ? -23.962 -7.249 18.984 1.00 95.88 73 LEU A O 1
ATOM 580 N N . LEU A 1 74 ? -24.392 -7.856 21.103 1.00 95.38 74 LEU A N 1
ATOM 581 C CA . LEU A 1 74 ? -23.509 -6.851 21.692 1.00 95.38 74 LEU A CA 1
ATOM 582 C C . LEU A 1 74 ? -22.036 -7.123 21.369 1.00 95.38 74 LEU A C 1
ATOM 584 O O . LEU A 1 74 ? -21.298 -6.182 21.071 1.00 95.38 74 LEU A O 1
ATOM 588 N N . ALA A 1 75 ? -21.617 -8.389 21.383 1.00 97.31 75 ALA A N 1
ATOM 589 C CA . ALA A 1 75 ? -20.266 -8.789 21.004 1.00 97.31 75 ALA A CA 1
ATOM 590 C C . ALA A 1 75 ? -19.974 -8.492 19.522 1.00 97.31 75 ALA A C 1
ATOM 592 O O . ALA A 1 75 ? -18.917 -7.940 19.205 1.00 97.31 75 ALA A O 1
ATOM 593 N N . ASP A 1 76 ? -20.917 -8.787 18.620 1.00 97.50 76 ASP A N 1
ATOM 594 C CA . ASP A 1 76 ? -20.772 -8.477 17.191 1.00 97.50 76 ASP A CA 1
ATOM 595 C C . ASP A 1 76 ? -20.721 -6.962 16.943 1.00 97.50 76 ASP A C 1
ATOM 597 O O . ASP A 1 76 ? -19.811 -6.467 16.272 1.00 97.50 76 ASP A O 1
ATOM 601 N N . ALA A 1 77 ? -21.629 -6.204 17.565 1.00 97.38 77 ALA A N 1
ATOM 602 C CA . ALA A 1 77 ? -21.653 -4.748 17.477 1.00 97.38 77 ALA A CA 1
ATOM 603 C C . ALA A 1 77 ? -20.350 -4.116 17.982 1.00 97.38 77 ALA A C 1
ATOM 605 O O . ALA A 1 77 ? -19.817 -3.205 17.341 1.00 97.38 77 ALA A O 1
ATOM 606 N N . ARG A 1 78 ? -19.809 -4.623 19.099 1.00 98.00 78 ARG A N 1
ATOM 607 C CA . ARG A 1 78 ? -18.515 -4.190 19.637 1.00 98.00 78 ARG A CA 1
ATOM 608 C C . ARG A 1 78 ? -17.389 -4.467 18.648 1.00 98.00 78 ARG A C 1
ATOM 610 O O . ARG A 1 78 ? -16.634 -3.546 18.336 1.00 98.00 78 ARG A O 1
ATOM 617 N N . ARG A 1 79 ? -17.311 -5.692 18.107 1.00 98.06 79 ARG A N 1
ATOM 618 C CA . ARG A 1 79 ? -16.299 -6.066 17.105 1.00 98.06 79 ARG A CA 1
ATOM 619 C C . ARG A 1 79 ? -16.329 -5.091 15.935 1.00 98.06 79 ARG A C 1
ATOM 621 O O . ARG A 1 79 ? -15.296 -4.516 15.600 1.00 98.06 79 ARG A O 1
ATOM 628 N N . ARG A 1 80 ? -17.502 -4.852 15.341 1.00 97.50 80 ARG A N 1
ATOM 629 C CA . ARG A 1 80 ? -17.638 -3.927 14.203 1.00 97.50 80 ARG A CA 1
ATOM 630 C C . ARG A 1 80 ? -17.250 -2.499 14.581 1.00 97.50 80 ARG A C 1
ATOM 632 O O . ARG A 1 80 ? -16.536 -1.845 13.825 1.00 97.50 80 ARG A O 1
ATOM 639 N N . TYR A 1 81 ? -17.648 -2.027 15.760 1.00 97.62 81 TYR A N 1
ATOM 640 C CA . TYR A 1 81 ? -17.340 -0.674 16.227 1.00 97.62 81 TYR A CA 1
ATOM 641 C C . TYR A 1 81 ? -15.835 -0.415 16.421 1.00 97.62 81 TYR A C 1
ATOM 643 O O . TYR A 1 81 ? -15.362 0.684 16.110 1.00 97.62 81 TYR A O 1
ATOM 651 N N . GLU A 1 82 ? -15.107 -1.410 16.934 1.00 97.69 82 GLU A N 1
ATOM 652 C CA . GLU A 1 82 ? -13.684 -1.313 17.291 1.00 97.69 82 GLU A CA 1
ATOM 653 C C . GLU A 1 82 ? -12.737 -1.672 16.139 1.00 97.69 82 GLU A C 1
ATOM 655 O O . GLU A 1 82 ? -11.621 -1.162 16.105 1.00 97.69 82 GLU A O 1
ATOM 660 N N . THR A 1 83 ? -13.158 -2.521 15.195 1.00 96.75 83 THR A N 1
ATOM 661 C CA . THR A 1 83 ? -12.262 -3.062 14.149 1.00 96.75 83 THR A CA 1
ATOM 662 C C . THR A 1 83 ? -12.555 -2.562 12.740 1.00 96.75 83 THR A C 1
ATOM 664 O O . THR A 1 83 ? -11.678 -2.631 11.882 1.00 96.75 83 THR A O 1
ATOM 667 N N . THR A 1 84 ? -13.763 -2.059 12.473 1.00 95.94 84 THR A N 1
ATOM 668 C CA . THR A 1 84 ? -14.177 -1.695 11.111 1.00 95.94 84 THR A CA 1
ATOM 669 C C . THR A 1 84 ? -14.445 -0.201 10.962 1.00 95.94 84 THR A C 1
ATOM 671 O O . THR A 1 84 ? -14.817 0.501 11.905 1.00 95.94 84 THR A O 1
ATOM 674 N N . LEU A 1 85 ? -14.306 0.289 9.729 1.00 95.00 85 LEU A N 1
ATOM 675 C CA . LEU A 1 85 ? -14.694 1.647 9.335 1.00 95.00 85 LEU A CA 1
ATOM 676 C C . LEU A 1 85 ? -16.187 1.773 8.996 1.00 95.00 85 LEU A C 1
ATOM 678 O O . LEU A 1 85 ? -16.609 2.817 8.496 1.00 95.00 85 LEU A O 1
ATOM 682 N N . GLU A 1 86 ? -16.999 0.750 9.273 1.00 96.06 86 GLU A N 1
ATOM 683 C CA . GLU A 1 86 ? -18.429 0.767 8.964 1.00 96.06 86 GLU A CA 1
ATOM 684 C C . GLU A 1 86 ? -19.133 1.943 9.652 1.00 96.06 86 GLU A C 1
ATOM 686 O O . GLU A 1 86 ? -18.955 2.146 10.858 1.00 96.06 86 GLU A O 1
ATOM 691 N N . PRO A 1 87 ? -19.946 2.741 8.941 1.00 96.81 87 PRO A N 1
ATOM 692 C CA . PRO A 1 87 ? -20.609 3.898 9.531 1.00 96.81 87 PRO A CA 1
ATOM 693 C C . PRO A 1 87 ? -21.535 3.474 10.681 1.00 96.81 87 PRO A C 1
ATOM 695 O O . PRO A 1 87 ? -22.261 2.489 10.579 1.00 96.81 87 PRO A O 1
ATOM 698 N N . LEU A 1 88 ? -21.574 4.264 11.766 1.00 96.56 88 LEU A N 1
ATOM 699 C CA . LEU A 1 88 ? -22.419 3.970 12.939 1.00 96.56 88 LEU A CA 1
ATOM 700 C C . LEU A 1 88 ? -23.895 3.741 12.583 1.00 96.56 88 LEU A C 1
ATOM 702 O O . LEU A 1 88 ? -24.595 3.074 13.333 1.00 96.56 88 LEU A O 1
ATOM 706 N N . THR A 1 89 ? -24.388 4.337 11.495 1.00 97.69 89 THR A N 1
ATOM 707 C CA . THR A 1 89 ? -25.778 4.181 11.055 1.00 97.69 89 THR A CA 1
ATOM 708 C C . THR A 1 89 ? -26.100 2.756 10.629 1.00 97.69 89 THR A C 1
ATOM 710 O O . THR A 1 89 ? -27.191 2.302 10.938 1.00 97.69 89 THR A O 1
ATOM 713 N N . TRP A 1 90 ? -25.163 2.053 9.989 1.00 98.00 90 TRP A N 1
ATOM 714 C CA . TRP A 1 90 ? -25.353 0.668 9.5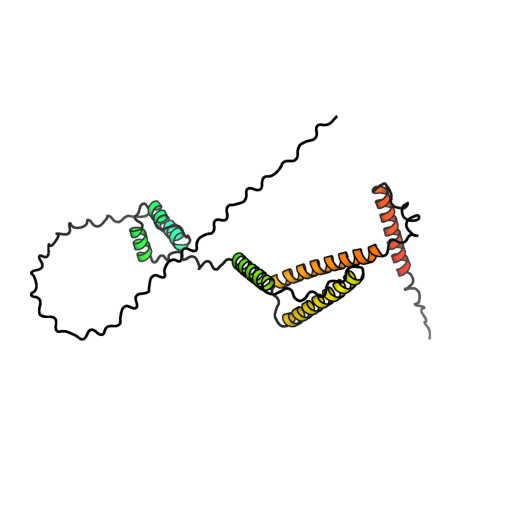50 1.00 98.00 90 TRP A CA 1
ATOM 715 C C . TRP A 1 90 ? -25.313 -0.290 10.740 1.00 98.00 90 TRP A C 1
ATOM 717 O O . TRP A 1 90 ? -26.253 -1.045 10.949 1.00 98.00 90 TRP A O 1
ATOM 727 N N . ILE A 1 91 ? -24.301 -0.155 11.605 1.00 97.62 91 ILE A N 1
ATOM 728 C CA . ILE A 1 91 ? -24.201 -0.950 12.843 1.00 97.62 91 ILE A CA 1
ATOM 729 C C . ILE A 1 91 ? -25.449 -0.751 13.723 1.00 97.62 91 ILE A C 1
ATOM 731 O O . ILE A 1 91 ? -25.942 -1.687 14.341 1.00 97.62 91 ILE A O 1
ATOM 735 N N . ALA A 1 92 ? -25.977 0.476 13.790 1.00 97.12 92 ALA A N 1
ATOM 736 C CA . ALA A 1 92 ? -27.179 0.778 14.561 1.00 97.12 92 ALA A CA 1
ATOM 737 C C . ALA A 1 92 ? -28.456 0.206 13.922 1.00 97.12 92 ALA A C 1
ATOM 739 O O . ALA A 1 92 ? -29.354 -0.205 14.649 1.00 97.12 92 ALA A O 1
ATOM 740 N N . GLN A 1 93 ? -28.522 0.153 12.589 1.00 97.62 93 GLN A N 1
ATOM 741 C CA . GLN A 1 93 ? -29.641 -0.435 11.857 1.00 97.62 93 GLN A CA 1
ATOM 742 C C . GLN A 1 93 ? -29.737 -1.949 12.087 1.00 97.62 93 GLN A C 1
ATOM 744 O O . GLN A 1 93 ? -30.834 -2.440 12.328 1.00 97.62 93 GLN A O 1
ATOM 749 N N . ASP A 1 94 ? -28.610 -2.666 12.110 1.00 96.44 94 ASP A N 1
ATOM 750 C CA . ASP A 1 94 ? -28.581 -4.113 12.394 1.00 96.44 94 ASP A CA 1
ATOM 751 C C . ASP A 1 94 ? -29.061 -4.455 13.817 1.00 96.44 94 ASP A C 1
ATOM 753 O O . ASP A 1 94 ? -29.552 -5.551 14.077 1.00 96.44 94 ASP A O 1
ATOM 757 N N . LEU A 1 95 ? -28.933 -3.502 14.743 1.00 95.12 95 LEU A N 1
ATOM 758 C CA . LEU A 1 95 ? -29.405 -3.599 16.126 1.00 95.12 95 LEU A CA 1
ATOM 759 C C . LEU A 1 95 ? -30.827 -3.045 16.323 1.00 95.12 95 LEU A C 1
ATOM 761 O O . LEU A 1 95 ? -31.313 -3.043 17.453 1.00 95.12 95 LEU A O 1
ATOM 765 N N . ASP A 1 96 ? -31.453 -2.527 15.263 1.00 95.69 96 ASP A N 1
ATOM 766 C CA . ASP A 1 96 ? -32.725 -1.792 15.290 1.00 95.69 96 ASP A CA 1
ATOM 767 C C . ASP A 1 96 ? -32.751 -0.648 16.328 1.00 95.69 96 ASP A C 1
ATOM 769 O O . ASP A 1 96 ? -33.713 -0.424 17.066 1.00 95.69 96 ASP A O 1
ATOM 773 N N . VAL A 1 97 ? -31.647 0.104 16.417 1.00 95.88 97 VAL A N 1
ATOM 774 C CA . VAL A 1 97 ? -31.523 1.267 17.307 1.00 95.88 97 VAL A CA 1
ATOM 775 C C . VAL A 1 97 ? -31.132 2.533 16.562 1.00 95.88 97 VAL A C 1
ATOM 777 O O . VAL A 1 97 ? -30.462 2.541 15.534 1.00 95.88 97 VAL A O 1
ATOM 780 N N . CYS A 1 98 ? -31.467 3.678 17.151 1.00 96.69 98 CYS A N 1
ATOM 781 C CA . CYS A 1 98 ? -30.943 4.954 16.685 1.00 96.69 98 CYS A CA 1
ATOM 782 C C . CYS A 1 98 ? -29.420 5.039 16.894 1.00 96.69 98 CYS A C 1
ATOM 784 O O . CYS A 1 98 ? -28.900 4.697 17.960 1.00 96.69 98 CYS A O 1
ATOM 786 N N . ARG A 1 99 ? -28.703 5.650 15.938 1.00 97.56 99 ARG A N 1
ATOM 787 C CA . ARG A 1 99 ? -27.244 5.902 16.015 1.00 97.56 99 ARG A CA 1
ATOM 788 C C . ARG A 1 99 ? -26.783 6.552 17.329 1.00 97.56 99 ARG A C 1
ATOM 790 O O . ARG A 1 99 ? -25.674 6.318 17.798 1.00 97.56 99 ARG A O 1
ATOM 797 N N . THR A 1 100 ? -27.618 7.415 17.913 1.00 96.69 100 THR A N 1
ATOM 798 C CA . THR A 1 100 ? -27.335 8.113 19.175 1.00 96.69 100 THR A CA 1
ATOM 799 C C . THR A 1 100 ? -27.377 7.162 20.360 1.00 96.69 100 THR A C 1
ATOM 801 O O . THR A 1 100 ? -26.542 7.280 21.251 1.00 96.69 100 THR A O 1
ATOM 804 N N . THR A 1 101 ? -28.305 6.203 20.342 1.00 95.00 101 THR A N 1
ATOM 805 C CA . THR A 1 101 ? -28.422 5.150 21.353 1.00 95.00 101 THR A CA 1
ATOM 806 C C . THR A 1 101 ? -27.181 4.271 21.329 1.00 95.00 101 THR A C 1
ATOM 808 O O . THR A 1 101 ? -26.556 4.106 22.373 1.00 95.00 101 THR A O 1
ATOM 811 N N . LEU A 1 102 ? -26.747 3.823 20.143 1.00 96.69 102 LEU A N 1
ATOM 812 C CA . LEU A 1 102 ? -25.502 3.062 19.985 1.00 96.69 102 LEU A CA 1
ATOM 813 C C . LEU A 1 102 ? -24.282 3.850 20.490 1.00 96.69 102 LEU A C 1
ATOM 815 O O . LEU A 1 102 ? -23.442 3.301 21.193 1.00 96.69 102 LEU A O 1
ATOM 819 N N . ARG A 1 103 ? -24.201 5.157 20.208 1.00 96.62 103 ARG A N 1
ATOM 820 C CA . ARG A 1 103 ? -23.106 6.011 20.700 1.00 96.62 103 ARG A CA 1
ATOM 821 C C . ARG A 1 103 ? -23.086 6.126 22.227 1.00 96.62 103 ARG A C 1
ATOM 823 O O . ARG A 1 103 ? -22.021 6.033 22.830 1.00 96.62 103 ARG A O 1
ATOM 830 N N . SER A 1 104 ? -24.242 6.339 22.857 1.00 95.19 104 SER A N 1
ATOM 831 C CA . SER A 1 104 ? -24.350 6.360 24.322 1.00 95.19 104 SER A CA 1
ATOM 832 C C . SER A 1 104 ? -24.036 4.996 24.931 1.00 95.19 104 SER A C 1
ATOM 834 O O . SER A 1 104 ? -23.421 4.936 25.991 1.00 95.19 104 SER A O 1
ATOM 836 N N . PHE A 1 105 ? -24.428 3.917 24.257 1.00 94.81 105 PHE A N 1
ATOM 837 C CA . PHE A 1 105 ? -24.137 2.552 24.672 1.00 94.81 105 PHE A CA 1
ATOM 838 C C . PHE A 1 105 ? -22.632 2.255 24.617 1.00 94.81 105 PHE A C 1
ATOM 840 O O . PHE A 1 105 ? -22.063 1.827 25.616 1.00 94.81 105 PHE A O 1
ATOM 847 N N . ALA A 1 106 ? -21.970 2.583 23.505 1.00 96.75 106 ALA A N 1
ATOM 848 C CA . ALA A 1 106 ? -20.520 2.478 23.34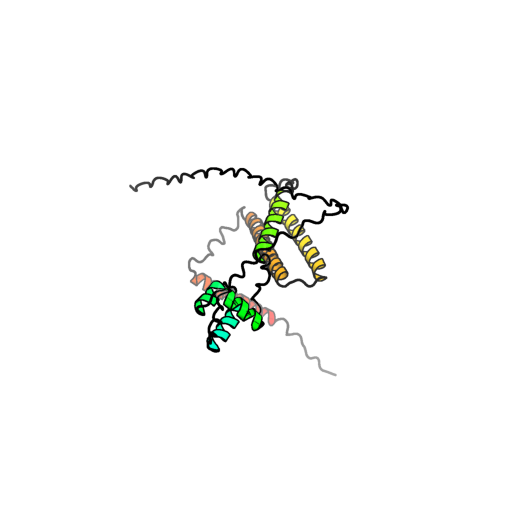8 1.00 96.75 106 ALA A CA 1
ATOM 849 C C . ALA A 1 106 ? -19.768 3.278 24.426 1.00 96.75 106 ALA A C 1
ATOM 851 O O . ALA A 1 106 ? -18.847 2.758 25.046 1.00 96.75 106 ALA A O 1
ATOM 852 N N . ALA A 1 107 ? -20.205 4.510 24.718 1.00 97.12 107 ALA A N 1
ATOM 853 C CA . ALA A 1 107 ? -19.590 5.344 25.751 1.00 97.12 107 ALA A CA 1
ATOM 854 C C . ALA A 1 107 ? -19.743 4.762 27.168 1.00 97.12 107 ALA A C 1
ATOM 856 O O . ALA A 1 107 ? -18.792 4.791 27.942 1.00 97.12 107 ALA A O 1
ATOM 857 N N . ARG A 1 108 ? -20.918 4.211 27.508 1.00 96.00 108 ARG A N 1
ATOM 858 C CA . ARG A 1 108 ? -21.155 3.566 28.815 1.00 96.00 108 ARG A CA 1
ATOM 859 C C . ARG A 1 108 ? -20.328 2.295 29.001 1.00 96.00 108 ARG A C 1
ATOM 861 O O . ARG A 1 108 ? -19.925 2.011 30.119 1.00 96.00 108 ARG A O 1
ATOM 868 N N . ASN A 1 109 ? -20.082 1.559 27.919 1.00 96.06 109 ASN A N 1
ATOM 869 C CA . ASN A 1 109 ? -19.322 0.309 27.937 1.00 96.06 109 ASN A CA 1
ATOM 870 C C . ASN A 1 109 ? -17.828 0.490 27.604 1.00 96.06 109 ASN A C 1
ATOM 872 O O . ASN A 1 109 ? -17.109 -0.499 27.488 1.00 96.06 109 ASN A O 1
ATOM 876 N N . GLY A 1 110 ? -17.353 1.728 27.423 1.00 97.38 110 GLY A N 1
ATOM 877 C CA . GLY A 1 110 ? -15.943 2.018 27.150 1.00 97.38 110 GLY A CA 1
ATOM 878 C C . GLY A 1 110 ? -15.435 1.555 25.778 1.00 97.38 110 GLY A C 1
ATOM 879 O O . GLY A 1 110 ? -14.242 1.306 25.632 1.00 97.38 110 GLY A O 1
ATOM 880 N N . TRP A 1 111 ? -16.302 1.423 24.771 1.00 97.75 111 TRP A N 1
ATOM 881 C CA . TRP A 1 111 ? -15.889 0.992 23.430 1.00 97.75 111 TRP A CA 1
ATOM 882 C C . TRP A 1 111 ? -15.149 2.117 22.700 1.00 97.75 111 TRP A C 1
ATOM 884 O O . TRP A 1 111 ? -15.650 3.243 22.582 1.00 97.75 111 TRP A O 1
ATOM 894 N N . VAL A 1 112 ? -13.972 1.805 22.160 1.00 97.00 112 VAL A N 1
ATOM 895 C CA . VAL A 1 112 ? -13.146 2.760 21.411 1.00 97.00 112 VAL A CA 1
ATOM 896 C C . VAL A 1 112 ? -13.471 2.644 19.930 1.00 97.00 112 VAL A C 1
ATOM 898 O O . VAL A 1 112 ? -13.511 1.561 19.361 1.00 97.00 112 VAL A O 1
ATOM 901 N N . ARG A 1 113 ? -13.740 3.774 19.280 1.00 95.81 113 ARG A N 1
ATOM 902 C CA . ARG A 1 113 ? -14.043 3.764 17.850 1.00 95.81 113 ARG A CA 1
ATOM 903 C C . ARG A 1 113 ? -12.775 3.442 17.064 1.00 95.81 113 ARG A C 1
ATOM 905 O O . ARG A 1 113 ? -11.755 4.083 17.316 1.00 95.81 113 ARG A O 1
ATOM 912 N N . PHE A 1 114 ? -12.866 2.542 16.080 1.00 94.25 114 PHE A N 1
ATOM 913 C CA . PHE A 1 114 ? -11.775 2.335 15.128 1.00 94.25 114 PHE A CA 1
ATOM 914 C C . PHE A 1 114 ? -11.401 3.671 14.478 1.00 94.25 114 PHE A C 1
ATOM 916 O O . PHE A 1 114 ? -12.200 4.278 13.755 1.00 94.25 114 PHE A O 1
ATOM 923 N N . ASN A 1 115 ? -10.196 4.145 14.774 1.00 90.75 115 ASN A N 1
ATOM 924 C CA . ASN A 1 115 ? -9.600 5.287 14.111 1.00 90.75 115 ASN A CA 1
ATOM 925 C C . ASN A 1 115 ? -8.592 4.719 13.122 1.00 90.75 115 ASN A C 1
ATOM 927 O O . ASN A 1 115 ? -7.556 4.205 13.546 1.00 90.75 115 ASN A O 1
ATOM 931 N N . ALA A 1 116 ? -8.921 4.755 11.827 1.00 82.75 116 ALA A N 1
ATOM 932 C CA . ALA A 1 116 ? -7.950 4.350 10.825 1.00 82.75 116 ALA A CA 1
ATOM 933 C C . ALA A 1 116 ? -6.686 5.191 11.031 1.00 82.75 116 ALA A C 1
ATOM 935 O O . ALA A 1 116 ? -6.803 6.418 11.153 1.00 82.75 116 ALA A O 1
ATOM 936 N N . PRO A 1 117 ? -5.499 4.563 11.091 1.00 82.81 117 PRO A N 1
ATOM 937 C CA . PRO A 1 117 ? -4.268 5.327 11.082 1.00 82.81 117 PRO A CA 1
ATOM 938 C C . PRO A 1 117 ? -4.317 6.277 9.880 1.00 82.81 117 PRO A C 1
ATOM 940 O O . PRO A 1 117 ? -4.874 5.901 8.838 1.00 82.81 117 PRO A O 1
ATOM 943 N N . PRO A 1 118 ? -3.821 7.518 10.032 1.00 80.94 118 PRO A N 1
ATOM 944 C CA . PRO A 1 118 ? -3.795 8.464 8.933 1.00 80.94 118 PRO A CA 1
ATOM 945 C C . PRO A 1 118 ? -3.192 7.751 7.728 1.00 80.94 118 PRO A C 1
ATOM 947 O O . PRO A 1 118 ? -2.111 7.170 7.813 1.00 80.94 118 PRO A O 1
ATOM 950 N N . LEU A 1 119 ? -3.961 7.713 6.640 1.00 73.69 119 LEU A N 1
ATOM 951 C CA . LEU A 1 119 ? -3.499 7.172 5.376 1.00 73.69 119 LEU A CA 1
ATOM 952 C C . LEU A 1 119 ? -2.400 8.113 4.904 1.00 73.69 119 LEU A C 1
ATOM 954 O O . LEU A 1 119 ? -2.671 9.126 4.256 1.00 73.69 119 LEU A O 1
ATOM 958 N N . ASP A 1 120 ? -1.164 7.808 5.284 1.00 76.12 120 ASP A N 1
ATOM 959 C CA . ASP A 1 120 ? -0.012 8.418 4.657 1.00 76.12 120 ASP A CA 1
ATOM 960 C C . ASP A 1 120 ? -0.142 8.229 3.147 1.00 76.12 120 ASP A C 1
ATOM 962 O O . ASP A 1 120 ? -0.680 7.228 2.658 1.00 76.12 120 ASP A O 1
ATOM 966 N N . ILE A 1 121 ? 0.369 9.203 2.394 1.00 79.12 121 ILE A N 1
ATOM 967 C CA . ILE A 1 121 ? 0.500 9.087 0.945 1.00 79.12 121 ILE A CA 1
ATOM 968 C C . ILE A 1 121 ? 1.178 7.742 0.679 1.00 79.12 121 ILE A C 1
ATOM 970 O O . ILE A 1 121 ? 2.282 7.496 1.192 1.00 79.12 121 ILE A O 1
ATOM 974 N N . SER A 1 122 ? 0.483 6.869 -0.062 1.00 78.69 122 SER A N 1
ATOM 975 C CA . SER A 1 122 ? 0.972 5.519 -0.324 1.00 78.69 122 SER A CA 1
ATOM 976 C C . SER A 1 122 ? 2.406 5.603 -0.862 1.00 78.69 122 SER A C 1
ATOM 978 O O . SER A 1 122 ? 2.743 6.574 -1.551 1.00 78.69 122 SER A O 1
ATOM 980 N N . PRO A 1 123 ? 3.280 4.631 -0.563 1.00 74.56 123 PRO A N 1
ATOM 981 C CA . PRO A 1 123 ? 4.663 4.662 -1.037 1.00 74.56 123 PRO A CA 1
ATOM 982 C C . PRO A 1 123 ? 4.743 4.838 -2.564 1.00 74.56 123 PRO A C 1
ATOM 984 O O . PRO A 1 123 ? 5.583 5.586 -3.056 1.00 74.56 123 PRO A O 1
ATOM 987 N N . ALA A 1 124 ? 3.790 4.264 -3.307 1.00 76.06 124 ALA A N 1
ATOM 988 C CA . ALA A 1 124 ? 3.660 4.465 -4.748 1.00 76.06 124 ALA A CA 1
ATOM 989 C C . ALA A 1 124 ? 3.330 5.921 -5.124 1.00 76.06 124 ALA A C 1
ATOM 991 O O . ALA A 1 124 ? 3.927 6.472 -6.046 1.00 76.06 124 ALA A O 1
ATOM 992 N N . ALA A 1 125 ? 2.420 6.574 -4.397 1.00 81.38 125 ALA A N 1
ATOM 993 C CA . ALA A 1 125 ? 2.089 7.978 -4.628 1.00 81.38 125 ALA A CA 1
ATOM 994 C C . ALA A 1 125 ? 3.239 8.929 -4.233 1.00 81.38 125 ALA A C 1
ATOM 996 O O . ALA A 1 125 ? 3.433 9.950 -4.893 1.00 81.38 125 ALA A O 1
ATOM 997 N N . ARG A 1 126 ? 4.053 8.579 -3.223 1.00 82.56 126 ARG A N 1
ATOM 998 C CA . ARG A 1 126 ? 5.301 9.300 -2.904 1.00 82.56 126 ARG A CA 1
ATOM 999 C C . ARG A 1 126 ? 6.337 9.166 -4.019 1.00 82.56 126 ARG A C 1
ATOM 1001 O O . ARG A 1 126 ? 6.891 10.176 -4.445 1.00 82.56 126 ARG A O 1
ATOM 1008 N N . LEU A 1 127 ? 6.552 7.953 -4.530 1.00 83.88 127 LEU A N 1
ATOM 1009 C CA . LEU A 1 127 ? 7.454 7.709 -5.660 1.00 83.88 127 LEU A CA 1
ATOM 1010 C C . LEU A 1 127 ? 7.011 8.459 -6.920 1.00 83.88 127 LEU A C 1
ATOM 1012 O O . LEU A 1 127 ? 7.855 9.051 -7.590 1.00 83.88 127 LEU A O 1
ATOM 1016 N N . ALA A 1 128 ? 5.706 8.495 -7.211 1.00 85.75 128 ALA A N 1
ATOM 1017 C CA . ALA A 1 128 ? 5.150 9.253 -8.334 1.00 85.75 128 ALA A CA 1
ATOM 1018 C C . ALA A 1 128 ? 5.422 10.763 -8.203 1.00 85.75 128 ALA A C 1
ATOM 1020 O O . ALA A 1 128 ? 5.865 11.406 -9.151 1.00 85.75 128 ALA A O 1
ATOM 1021 N N . GLN A 1 129 ? 5.245 11.331 -7.004 1.00 88.62 129 GLN A N 1
ATOM 1022 C CA . GLN A 1 129 ? 5.585 12.736 -6.750 1.00 88.62 129 GLN A CA 1
ATOM 1023 C C . GLN A 1 129 ? 7.086 13.017 -6.897 1.00 88.62 129 GLN A C 1
ATOM 1025 O O . GLN A 1 129 ? 7.462 14.064 -7.424 1.00 88.62 129 GLN A O 1
ATOM 1030 N N . GLN A 1 130 ? 7.945 12.094 -6.458 1.00 89.31 130 GLN A N 1
ATOM 1031 C CA . GLN A 1 130 ? 9.396 12.220 -6.617 1.00 89.31 130 GLN A CA 1
ATOM 1032 C C . GLN A 1 130 ? 9.822 12.137 -8.086 1.00 89.31 130 GLN A C 1
ATOM 1034 O O . GLN A 1 130 ? 10.650 12.935 -8.523 1.00 89.31 130 GLN A O 1
ATOM 1039 N N . THR A 1 131 ? 9.229 11.228 -8.865 1.00 90.94 131 THR A N 1
ATOM 1040 C CA . THR A 1 131 ? 9.497 11.128 -10.310 1.00 90.94 131 THR A CA 1
ATOM 1041 C C . THR A 1 131 ? 9.022 12.373 -11.045 1.00 90.94 131 THR A C 1
ATOM 1043 O O . THR A 1 131 ? 9.789 12.937 -11.820 1.00 90.94 131 THR A O 1
ATOM 1046 N N . ASP A 1 132 ? 7.826 12.878 -10.745 1.00 87.31 132 ASP A N 1
ATOM 1047 C CA . ASP A 1 132 ? 7.332 14.134 -11.318 1.00 87.31 132 ASP A CA 1
ATOM 1048 C C . ASP A 1 132 ? 8.235 15.326 -10.974 1.00 87.31 132 ASP A C 1
ATOM 1050 O O . ASP A 1 132 ? 8.493 16.182 -11.824 1.00 87.31 132 ASP A O 1
ATOM 1054 N N . ALA A 1 133 ? 8.733 15.396 -9.736 1.00 85.62 133 ALA A N 1
ATOM 1055 C CA . ALA A 1 133 ? 9.673 16.431 -9.319 1.00 85.62 133 ALA A CA 1
ATOM 1056 C C . ALA A 1 133 ? 11.003 16.322 -10.080 1.00 85.62 133 ALA A C 1
ATOM 1058 O O . ALA A 1 133 ? 11.521 17.335 -10.551 1.00 85.62 133 ALA A O 1
ATOM 1059 N N . PHE A 1 134 ? 11.514 15.104 -10.269 1.00 85.88 134 PHE A N 1
ATOM 1060 C CA . PHE A 1 134 ? 12.740 14.850 -11.022 1.00 85.88 134 PHE A CA 1
ATOM 1061 C C . PHE A 1 134 ? 12.589 15.183 -12.512 1.00 85.88 134 PHE A C 1
ATOM 1063 O O . PHE A 1 134 ? 13.448 15.845 -13.092 1.00 85.88 134 PHE A O 1
ATOM 1070 N N . VAL A 1 135 ? 11.469 14.806 -13.135 1.00 82.62 135 VAL A N 1
ATOM 1071 C CA . VAL A 1 135 ? 11.157 15.148 -14.534 1.00 82.62 135 VAL A CA 1
ATOM 1072 C C . VAL A 1 135 ? 11.026 16.662 -14.709 1.00 82.62 135 VAL A C 1
ATOM 1074 O O . VAL A 1 135 ? 11.501 17.223 -15.695 1.00 82.62 135 VAL A O 1
ATOM 1077 N N . ARG A 1 136 ? 10.426 17.366 -13.743 1.00 82.56 136 ARG A N 1
ATOM 1078 C CA . ARG A 1 136 ? 10.379 18.838 -13.774 1.00 82.56 136 ARG A CA 1
ATOM 1079 C C . ARG A 1 136 ? 11.758 19.465 -13.599 1.00 82.56 136 ARG A C 1
ATOM 1081 O O . ARG A 1 136 ? 12.053 20.430 -14.297 1.00 82.56 136 ARG A O 1
ATOM 1088 N N . ALA A 1 137 ? 12.588 18.932 -12.705 1.00 78.75 137 ALA A N 1
ATOM 1089 C CA . ALA A 1 137 ? 13.945 19.425 -12.481 1.00 78.75 137 ALA A CA 1
ATOM 1090 C C . ALA A 1 137 ? 14.827 19.227 -13.723 1.00 78.75 137 ALA A C 1
ATOM 1092 O O . ALA A 1 137 ? 15.466 20.172 -14.178 1.00 78.75 137 ALA A O 1
ATOM 1093 N N . THR A 1 138 ? 14.786 18.039 -14.328 1.00 75.62 138 THR A N 1
ATOM 1094 C CA . THR A 1 138 ? 15.514 17.727 -15.571 1.00 75.62 138 THR A CA 1
ATOM 1095 C C . THR A 1 138 ? 15.018 18.546 -16.756 1.00 75.62 138 THR A C 1
ATOM 1097 O O . THR A 1 138 ? 15.829 19.013 -17.543 1.00 75.62 138 THR A O 1
ATOM 1100 N N . ARG A 1 139 ? 13.709 18.805 -16.857 1.00 75.69 139 ARG A N 1
ATOM 1101 C CA . ARG A 1 139 ? 13.149 19.690 -17.892 1.00 75.69 139 ARG A CA 1
ATOM 1102 C C . ARG A 1 139 ? 13.500 21.169 -17.684 1.00 75.69 139 ARG A C 1
ATOM 1104 O O . ARG A 1 139 ? 13.458 21.933 -18.643 1.00 75.69 139 ARG A O 1
ATOM 1111 N N . SER A 1 140 ? 13.780 21.582 -16.446 1.00 71.44 140 SER A N 1
ATOM 1112 C CA . SER A 1 140 ? 14.134 22.965 -16.104 1.00 71.44 140 SER A CA 1
ATOM 1113 C C . SER A 1 140 ? 15.634 23.242 -16.173 1.00 71.44 140 SER A C 1
ATOM 1115 O O . SER A 1 140 ? 16.009 24.409 -16.296 1.00 71.44 140 SER A O 1
ATOM 1117 N N . LEU A 1 141 ? 16.488 22.218 -16.089 1.00 66.62 141 LEU A N 1
ATOM 1118 C CA . LEU A 1 141 ? 17.867 22.362 -16.533 1.00 66.62 141 LEU A CA 1
ATOM 1119 C C . LEU A 1 141 ? 17.813 22.585 -18.043 1.00 66.62 141 LEU A C 1
ATOM 1121 O O . LEU A 1 141 ? 17.407 21.701 -18.795 1.00 66.62 141 LEU A O 1
ATOM 1125 N N . ALA A 1 142 ? 18.197 23.785 -18.482 1.00 55.34 142 ALA A N 1
ATOM 1126 C CA . ALA A 1 142 ? 18.550 23.995 -19.877 1.00 55.34 142 ALA A CA 1
ATOM 1127 C C . ALA A 1 142 ? 19.505 22.860 -20.279 1.00 55.34 142 ALA A C 1
ATOM 1129 O O . ALA A 1 142 ? 20.394 22.544 -19.476 1.00 55.34 142 ALA A O 1
ATOM 1130 N N . PRO A 1 143 ? 19.298 22.210 -21.442 1.00 59.75 143 PRO A N 1
ATOM 1131 C CA . PRO A 1 143 ? 20.191 21.148 -21.871 1.00 59.75 143 PRO A CA 1
ATOM 1132 C C . PRO A 1 143 ? 21.619 21.688 -21.748 1.00 59.75 143 PRO A C 1
ATOM 1134 O O . PRO A 1 143 ? 21.861 22.817 -22.197 1.00 59.75 143 PRO A O 1
ATOM 1137 N N . PRO A 1 144 ? 22.536 20.962 -21.076 1.00 60.09 144 PRO A N 1
ATOM 1138 C CA . PRO A 1 144 ? 23.937 21.354 -21.095 1.00 60.09 144 PRO A CA 1
ATOM 1139 C C . PRO A 1 144 ? 24.316 21.576 -22.563 1.00 60.09 144 PRO A C 1
ATOM 1141 O O . PRO A 1 144 ? 23.758 20.870 -23.411 1.00 60.09 144 PRO A O 1
ATOM 1144 N N . PRO A 1 145 ? 25.165 22.570 -22.887 1.00 56.44 145 PRO A N 1
ATOM 1145 C CA . PRO A 1 145 ? 25.612 22.771 -24.256 1.00 56.44 145 PRO A CA 1
ATOM 1146 C C . PRO A 1 145 ? 26.131 21.423 -24.740 1.00 56.44 145 PRO A C 1
ATOM 1148 O O . PRO A 1 145 ? 27.132 20.917 -24.239 1.00 56.44 145 PRO A O 1
ATOM 1151 N N . ALA A 1 146 ? 25.345 20.786 -25.603 1.00 57.84 146 ALA A N 1
ATOM 1152 C CA . ALA A 1 146 ? 25.713 19.531 -26.193 1.00 57.84 146 ALA A CA 1
ATOM 1153 C C . ALA A 1 146 ? 26.870 19.899 -27.103 1.00 57.84 146 ALA A C 1
ATOM 1155 O O . ALA A 1 146 ? 26.654 20.501 -28.156 1.00 57.84 146 ALA A O 1
ATOM 1156 N N . ASP A 1 147 ? 28.091 19.589 -26.672 1.00 61.94 147 ASP A N 1
ATOM 1157 C CA . ASP A 1 147 ? 29.140 19.328 -27.639 1.00 61.94 147 ASP A CA 1
ATOM 1158 C C . ASP A 1 147 ? 28.509 18.345 -28.632 1.00 61.94 147 ASP A C 1
ATOM 1160 O O . ASP A 1 147 ? 27.997 17.303 -28.198 1.00 61.94 147 ASP A O 1
ATOM 1164 N N . PRO A 1 148 ? 28.368 18.729 -29.913 1.00 64.00 148 PRO A N 1
ATOM 1165 C CA . PRO A 1 148 ? 27.634 17.924 -30.868 1.00 64.00 148 PRO A CA 1
ATOM 1166 C C . PRO A 1 148 ? 28.263 16.539 -30.856 1.00 64.00 148 PRO A C 1
ATOM 1168 O O . PRO A 1 148 ? 29.477 16.406 -31.023 1.00 64.00 148 PRO A O 1
ATOM 1171 N 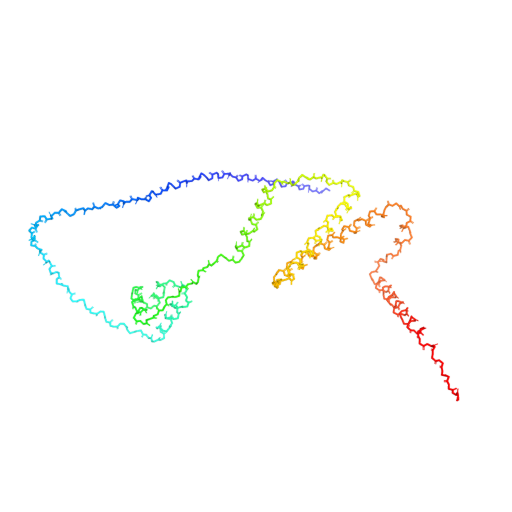N . ALA A 1 149 ? 27.441 15.525 -30.577 1.00 61.50 149 ALA A N 1
ATOM 1172 C CA . ALA A 1 149 ? 27.888 14.147 -30.618 1.00 61.50 149 ALA A CA 1
ATOM 1173 C C . ALA A 1 149 ? 28.561 13.936 -31.983 1.00 61.50 149 ALA A C 1
ATOM 1175 O O . ALA A 1 149 ? 27.943 14.259 -33.000 1.00 61.50 149 ALA A O 1
ATOM 1176 N N . PRO A 1 150 ? 29.828 13.496 -32.024 1.00 66.31 150 PRO A N 1
ATOM 1177 C CA . PRO A 1 150 ? 30.516 13.325 -33.291 1.00 66.31 150 PRO A CA 1
ATOM 1178 C C . PRO A 1 150 ? 29.772 12.259 -34.096 1.00 66.31 150 PRO A C 1
ATOM 1180 O O . PRO A 1 150 ? 29.574 11.150 -33.608 1.00 66.31 150 PRO A O 1
ATOM 1183 N N . ASP A 1 151 ? 29.332 12.594 -35.307 1.00 69.94 151 ASP A N 1
ATOM 1184 C CA . ASP A 1 151 ? 28.710 11.632 -36.214 1.00 69.94 151 ASP A CA 1
ATOM 1185 C C . ASP A 1 151 ? 29.793 10.702 -36.793 1.00 69.94 151 ASP A C 1
ATOM 1187 O O . ASP A 1 151 ? 30.824 11.161 -37.282 1.00 69.94 151 ASP A O 1
ATOM 1191 N N . GLY A 1 152 ? 29.570 9.381 -36.758 1.00 71.00 152 GLY A N 1
ATOM 1192 C CA . GLY A 1 152 ? 30.464 8.381 -37.366 1.00 71.00 152 GLY A CA 1
ATOM 1193 C C . GLY A 1 152 ? 31.168 7.446 -36.367 1.00 71.00 152 GLY A C 1
ATOM 1194 O O . GLY A 1 152 ? 30.688 7.261 -35.249 1.00 71.00 152 GLY A O 1
ATOM 1195 N N . PRO A 1 153 ? 32.287 6.794 -36.743 1.00 68.62 153 PRO A N 1
ATOM 1196 C CA . PRO A 1 153 ? 32.973 5.816 -35.885 1.00 68.62 153 PRO A CA 1
ATOM 1197 C C . PRO A 1 153 ? 33.516 6.429 -34.581 1.00 68.62 153 PRO A C 1
ATOM 1199 O O . PRO A 1 153 ? 33.666 5.727 -33.581 1.00 68.62 153 PRO A O 1
ATOM 1202 N N . GLU A 1 154 ? 33.725 7.746 -34.554 1.00 74.50 154 GLU A N 1
ATOM 1203 C CA . GLU A 1 154 ? 34.111 8.511 -33.363 1.00 74.50 154 GLU A CA 1
ATOM 1204 C C . GLU A 1 154 ? 32.980 8.602 -32.317 1.00 74.50 154 GLU A C 1
ATOM 1206 O O . GLU A 1 154 ? 33.258 8.729 -31.121 1.00 74.50 154 GLU A O 1
ATOM 1211 N N . ALA A 1 155 ? 31.712 8.429 -32.725 1.00 76.81 155 ALA A N 1
ATOM 1212 C CA . ALA A 1 155 ? 30.558 8.347 -31.823 1.00 76.81 155 ALA A CA 1
ATOM 1213 C C . ALA A 1 155 ? 30.688 7.179 -30.839 1.00 76.81 155 ALA A C 1
ATOM 1215 O O . ALA A 1 155 ? 30.331 7.289 -29.664 1.00 76.81 155 ALA A O 1
ATOM 1216 N N . ALA A 1 156 ? 31.215 6.048 -31.318 1.00 76.62 156 ALA A N 1
ATOM 1217 C CA . ALA A 1 156 ? 31.391 4.850 -30.511 1.00 76.62 156 ALA A CA 1
ATOM 1218 C C . ALA A 1 156 ? 32.471 5.048 -29.441 1.00 76.62 156 ALA A C 1
ATOM 1220 O O . ALA A 1 156 ? 32.312 4.596 -28.305 1.00 76.62 156 ALA A O 1
ATOM 1221 N N . GLU A 1 157 ? 33.552 5.757 -29.774 1.00 81.19 157 GLU A N 1
ATOM 1222 C CA . GLU A 1 157 ? 34.581 6.110 -28.798 1.00 81.19 157 GLU A CA 1
ATOM 1223 C C . GLU A 1 157 ? 34.085 7.129 -27.778 1.00 81.19 157 GLU A C 1
ATOM 1225 O O . GLU A 1 157 ? 34.362 6.981 -26.585 1.00 81.19 157 GLU A O 1
ATOM 1230 N N . TRP A 1 158 ? 33.331 8.134 -28.226 1.00 84.56 158 TRP A N 1
ATOM 1231 C CA . TRP A 1 158 ? 32.711 9.116 -27.343 1.00 84.56 158 TRP A CA 1
ATOM 1232 C C . TRP A 1 158 ? 31.750 8.442 -26.351 1.00 84.56 158 TRP A C 1
ATOM 1234 O O . TRP A 1 158 ? 31.918 8.595 -25.140 1.00 84.56 158 TRP A O 1
ATOM 1244 N N . LEU A 1 159 ? 30.841 7.585 -26.833 1.00 80.88 159 LEU A N 1
ATOM 1245 C CA . LEU A 1 159 ? 29.941 6.793 -25.985 1.00 80.88 159 LEU A CA 1
ATOM 1246 C C . LEU A 1 159 ? 30.709 5.892 -25.014 1.00 80.88 159 LEU A C 1
ATOM 1248 O O . LEU A 1 159 ? 30.313 5.754 -23.858 1.00 80.88 159 LEU A O 1
ATOM 1252 N N . ARG A 1 160 ? 31.819 5.285 -25.454 1.00 81.38 160 ARG A N 1
ATOM 1253 C CA . ARG A 1 160 ? 32.669 4.451 -24.594 1.00 81.38 160 ARG A CA 1
ATOM 1254 C C . ARG A 1 160 ? 33.308 5.271 -23.469 1.00 81.38 160 ARG A C 1
ATOM 1256 O O . ARG A 1 160 ? 33.322 4.796 -22.332 1.00 81.38 160 ARG A O 1
ATOM 1263 N N . ARG A 1 161 ? 33.809 6.480 -23.753 1.00 83.69 161 ARG A N 1
ATOM 1264 C CA . ARG A 1 161 ? 34.359 7.392 -22.729 1.00 83.69 161 ARG A CA 1
ATOM 1265 C C . ARG A 1 161 ? 33.278 7.840 -21.746 1.00 83.69 161 ARG A C 1
ATOM 1267 O O . ARG A 1 161 ? 33.507 7.800 -20.539 1.00 83.69 161 ARG A O 1
ATOM 1274 N N . GLU A 1 162 ? 32.099 8.184 -22.250 1.00 84.94 162 GLU A N 1
ATOM 1275 C CA . GLU A 1 162 ? 30.971 8.629 -21.428 1.00 84.94 162 GLU A CA 1
ATOM 1276 C C . GLU A 1 162 ? 30.455 7.506 -20.511 1.00 84.94 162 GLU A C 1
ATOM 1278 O O . GLU A 1 162 ? 30.307 7.687 -19.302 1.00 84.94 162 GLU A O 1
ATOM 1283 N N . LEU A 1 163 ? 30.296 6.288 -21.039 1.00 82.31 163 LEU A N 1
ATOM 1284 C CA . LEU A 1 163 ? 29.954 5.104 -20.242 1.00 82.31 163 LEU A CA 1
ATOM 1285 C C . LEU A 1 163 ? 31.002 4.813 -19.160 1.00 82.31 163 LEU A C 1
ATOM 1287 O O . LEU A 1 163 ? 30.650 4.491 -18.024 1.00 82.31 163 LEU A O 1
ATOM 1291 N N . GLN A 1 164 ? 32.294 4.946 -19.474 1.00 83.94 164 GLN A N 1
ATOM 1292 C CA . GLN A 1 164 ? 33.361 4.793 -18.480 1.00 83.94 164 GLN A CA 1
ATOM 1293 C C . GLN A 1 164 ? 33.296 5.865 -17.383 1.00 83.94 164 GLN A C 1
ATOM 1295 O O . GLN A 1 164 ? 33.535 5.545 -16.213 1.00 83.94 164 GLN A O 1
ATOM 1300 N N . ALA A 1 165 ? 32.947 7.108 -17.729 1.00 81.88 165 ALA A N 1
ATOM 1301 C CA . ALA A 1 165 ? 32.732 8.178 -16.759 1.00 81.88 165 ALA A CA 1
ATOM 1302 C C . ALA A 1 165 ? 31.553 7.853 -15.824 1.00 81.88 165 ALA A C 1
ATOM 1304 O O . ALA A 1 165 ? 31.699 7.935 -14.602 1.00 81.88 165 ALA A O 1
ATOM 1305 N N . GLN A 1 166 ? 30.433 7.366 -16.364 1.00 79.19 166 GLN A N 1
ATOM 1306 C CA . GLN A 1 166 ? 29.274 6.946 -15.563 1.00 79.19 166 GLN A CA 1
ATOM 1307 C C . GLN A 1 166 ? 29.600 5.775 -14.626 1.00 79.19 166 GLN A C 1
ATOM 1309 O O . GLN A 1 166 ? 29.238 5.801 -13.448 1.00 79.19 166 GLN A O 1
ATOM 1314 N N . ILE A 1 167 ? 30.353 4.775 -15.099 1.00 81.00 167 ILE A N 1
ATOM 1315 C CA . ILE A 1 167 ? 30.816 3.660 -14.255 1.0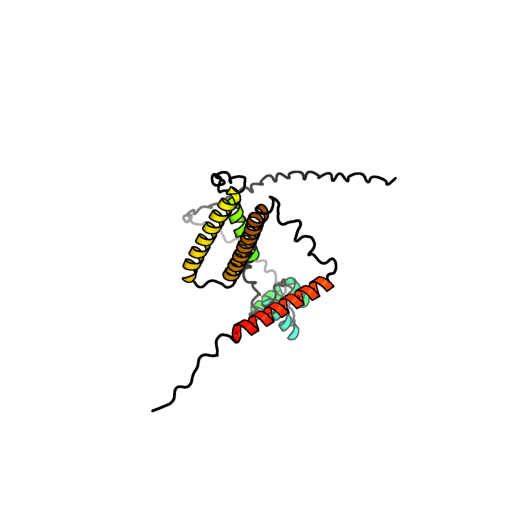0 81.00 167 ILE A CA 1
ATOM 1316 C C . ILE A 1 167 ? 31.696 4.171 -13.105 1.00 81.00 167 ILE A C 1
ATOM 1318 O O . ILE A 1 167 ? 31.609 3.646 -11.992 1.00 81.00 167 ILE A O 1
ATOM 1322 N N . ARG A 1 168 ? 32.537 5.187 -13.340 1.00 83.69 168 ARG A N 1
ATOM 1323 C CA . ARG A 1 168 ? 33.367 5.796 -12.290 1.00 83.69 168 ARG A CA 1
ATOM 1324 C C . ARG A 1 168 ? 32.507 6.453 -11.209 1.00 83.69 168 ARG A C 1
ATOM 1326 O O . ARG A 1 168 ? 32.713 6.160 -10.035 1.00 83.69 168 ARG A O 1
ATOM 1333 N N . VAL A 1 169 ? 31.500 7.234 -11.599 1.00 82.44 169 VAL A N 1
ATOM 1334 C CA . VAL A 1 169 ? 30.553 7.863 -10.660 1.00 82.44 169 VAL A CA 1
ATOM 1335 C C . VAL A 1 169 ? 29.807 6.809 -9.837 1.00 82.44 169 VAL A C 1
ATOM 1337 O O . VAL A 1 169 ? 29.729 6.927 -8.617 1.00 82.44 169 VAL A O 1
ATOM 1340 N N . ILE A 1 170 ? 29.319 5.737 -10.471 1.00 76.94 170 ILE A N 1
ATOM 1341 C CA . ILE A 1 170 ? 28.633 4.642 -9.762 1.00 76.94 170 ILE A CA 1
ATOM 1342 C C . ILE A 1 170 ? 29.574 3.960 -8.759 1.00 76.94 170 ILE A C 1
ATOM 1344 O O . ILE A 1 170 ? 29.155 3.638 -7.647 1.00 76.94 170 ILE A O 1
ATOM 1348 N N . LYS A 1 171 ? 30.849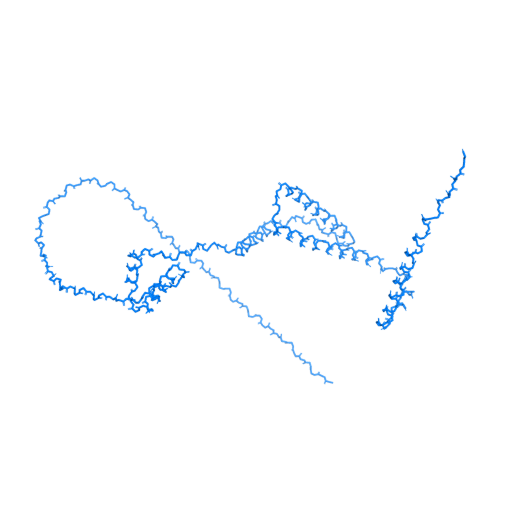 3.752 -9.112 1.00 82.06 171 LYS A N 1
ATOM 1349 C CA . LYS A 1 171 ? 31.846 3.192 -8.184 1.00 82.06 171 LYS A CA 1
ATOM 1350 C C . LYS A 1 171 ? 32.090 4.106 -6.983 1.00 82.06 171 LYS A C 1
ATOM 1352 O O . LYS A 1 171 ? 32.142 3.604 -5.866 1.00 82.06 171 LYS A O 1
ATOM 1357 N N . GLU A 1 172 ? 32.203 5.414 -7.194 1.00 82.50 172 GLU A N 1
ATOM 1358 C CA . GLU A 1 172 ? 32.379 6.387 -6.107 1.00 82.50 172 GLU A CA 1
ATOM 1359 C C . GLU A 1 172 ? 31.154 6.466 -5.191 1.00 82.50 172 GLU A C 1
ATOM 1361 O O . GLU A 1 172 ? 31.308 6.513 -3.971 1.00 82.50 172 GLU A O 1
ATOM 1366 N N . LEU A 1 173 ? 29.943 6.439 -5.758 1.00 75.69 173 LEU A N 1
ATOM 1367 C CA . LEU A 1 173 ? 28.703 6.370 -4.981 1.00 75.69 173 LEU A CA 1
ATOM 1368 C C . LEU A 1 173 ? 28.651 5.092 -4.148 1.00 75.69 173 LEU A C 1
ATOM 1370 O O . LEU A 1 173 ? 28.391 5.165 -2.954 1.00 75.69 173 LEU A O 1
ATOM 1374 N N . ARG A 1 174 ? 29.005 3.944 -4.734 1.00 74.94 174 ARG A N 1
ATOM 1375 C CA . ARG A 1 174 ? 29.042 2.666 -4.015 1.00 74.94 174 ARG A CA 1
ATOM 1376 C C . ARG A 1 174 ? 30.084 2.645 -2.895 1.00 74.94 174 ARG A C 1
ATOM 1378 O O . ARG A 1 174 ? 29.863 1.997 -1.879 1.00 74.94 174 ARG A O 1
ATOM 1385 N N . GLU A 1 175 ? 31.224 3.306 -3.075 1.00 79.56 175 GLU A N 1
ATOM 1386 C CA . GLU A 1 175 ? 32.262 3.374 -2.041 1.00 79.56 175 GLU A CA 1
ATOM 1387 C C . GLU A 1 175 ? 31.849 4.306 -0.892 1.00 79.56 175 GLU A C 1
ATOM 1389 O O . GLU A 1 175 ? 32.075 3.980 0.271 1.00 79.56 175 GLU A O 1
ATOM 1394 N N . LYS A 1 176 ? 31.154 5.412 -1.198 1.00 72.19 176 LYS A N 1
ATOM 1395 C CA . LYS A 1 176 ? 30.520 6.278 -0.189 1.00 72.19 176 LYS A CA 1
ATOM 1396 C C . LYS A 1 176 ? 29.391 5.555 0.549 1.00 72.19 176 LYS A C 1
ATOM 1398 O O . LYS A 1 176 ? 29.330 5.621 1.770 1.00 72.19 176 LYS A O 1
ATOM 1403 N N . GLU A 1 177 ? 28.553 4.816 -0.173 1.00 67.38 177 GLU A N 1
ATOM 1404 C CA . GLU A 1 177 ? 27.476 4.000 0.396 1.00 67.38 177 GLU A CA 1
ATOM 1405 C C . GLU A 1 177 ? 28.005 2.766 1.128 1.00 67.38 177 GLU A C 1
ATOM 1407 O O . GLU A 1 177 ? 27.352 2.277 2.025 1.00 67.38 177 GLU A O 1
ATOM 1412 N N . ARG A 1 178 ? 29.203 2.244 0.858 1.00 68.88 178 ARG A N 1
ATOM 1413 C CA . ARG A 1 178 ? 29.772 1.163 1.688 1.00 68.88 178 ARG A CA 1
ATOM 1414 C C . ARG A 1 178 ? 29.997 1.573 3.144 1.00 68.88 178 ARG A C 1
ATOM 1416 O O . ARG A 1 178 ? 30.078 0.692 3.999 1.00 68.88 178 ARG A O 1
ATOM 1423 N N . ALA A 1 179 ? 30.082 2.873 3.423 1.00 65.88 179 ALA A N 1
ATOM 1424 C CA . ALA A 1 179 ? 30.115 3.404 4.781 1.00 65.88 179 ALA A CA 1
ATOM 1425 C C . ALA A 1 179 ? 28.729 3.407 5.464 1.00 65.88 179 ALA A C 1
ATOM 1427 O O . ALA A 1 179 ? 28.657 3.574 6.680 1.00 65.88 179 ALA A O 1
ATOM 1428 N N . GLU A 1 180 ? 27.640 3.191 4.718 1.00 65.44 180 GLU A N 1
ATOM 1429 C CA . GLU A 1 180 ? 26.254 3.294 5.179 1.00 65.44 180 GLU A CA 1
ATOM 1430 C C . GLU A 1 180 ? 25.451 2.066 4.706 1.00 65.44 180 GLU A C 1
ATOM 1432 O O . GLU A 1 180 ? 25.308 1.812 3.520 1.00 65.44 180 GLU A O 1
ATOM 1437 N N . SER A 1 181 ? 24.941 1.225 5.610 1.00 65.81 181 SER A N 1
ATOM 1438 C CA . SER A 1 181 ? 24.355 -0.069 5.216 1.00 65.81 181 SER A CA 1
ATOM 1439 C C . SER A 1 181 ? 23.247 0.072 4.158 1.00 65.81 181 SER A C 1
ATOM 1441 O O . SER A 1 181 ? 22.155 0.559 4.457 1.00 65.81 181 SER A O 1
ATOM 1443 N N . LEU A 1 182 ? 23.535 -0.388 2.936 1.00 75.44 182 LEU A N 1
ATOM 1444 C CA . LEU A 1 182 ? 22.640 -0.293 1.787 1.00 75.44 182 LEU A CA 1
ATOM 1445 C C . LEU A 1 182 ? 21.353 -1.088 2.031 1.00 75.44 182 LEU A C 1
ATOM 1447 O O . LEU A 1 182 ? 21.392 -2.251 2.445 1.00 75.44 182 LEU A O 1
ATOM 1451 N N . THR A 1 183 ? 20.205 -0.481 1.739 1.00 81.75 183 THR A N 1
ATOM 1452 C CA . THR A 1 183 ? 18.923 -1.182 1.833 1.00 81.75 183 THR A CA 1
ATOM 1453 C C . THR A 1 183 ? 18.806 -2.243 0.730 1.00 81.75 183 THR A C 1
ATOM 1455 O O . THR A 1 183 ? 19.368 -2.114 -0.360 1.00 81.75 183 THR A O 1
ATOM 1458 N N . VAL A 1 184 ? 18.050 -3.315 0.993 1.00 79.81 184 VAL A N 1
ATOM 1459 C CA . VAL A 1 184 ? 17.830 -4.404 0.019 1.00 79.81 184 VAL A CA 1
ATOM 1460 C C . VAL A 1 184 ? 17.189 -3.880 -1.274 1.00 79.81 184 VAL A C 1
ATOM 1462 O O . VAL A 1 184 ? 17.499 -4.357 -2.365 1.00 79.81 184 VAL A O 1
ATOM 1465 N N . GLU A 1 185 ? 16.317 -2.876 -1.167 1.00 79.38 185 GLU A N 1
ATOM 1466 C CA . GLU A 1 185 ? 15.629 -2.283 -2.314 1.00 79.38 185 GLU A CA 1
ATOM 1467 C C . GLU A 1 185 ? 16.589 -1.498 -3.219 1.00 79.38 185 GLU A C 1
ATOM 1469 O O . GLU A 1 185 ? 16.539 -1.637 -4.446 1.00 79.38 185 GLU A O 1
ATOM 1474 N N . ASP A 1 186 ? 17.504 -0.730 -2.628 1.00 76.69 186 ASP A N 1
ATOM 1475 C CA . ASP A 1 186 ? 18.496 0.047 -3.375 1.00 76.69 186 ASP A CA 1
ATOM 1476 C C . ASP A 1 186 ? 19.531 -0.865 -4.041 1.00 76.69 186 ASP A C 1
ATOM 1478 O O . ASP A 1 186 ? 19.886 -0.659 -5.205 1.00 76.69 186 ASP A O 1
ATOM 1482 N N . GLY A 1 187 ? 19.906 -1.966 -3.377 1.00 79.56 187 GLY A N 1
ATOM 1483 C CA . GLY A 1 187 ? 20.737 -3.013 -3.974 1.00 79.56 187 GLY A CA 1
ATOM 1484 C C . GLY A 1 187 ? 20.119 -3.625 -5.239 1.00 79.56 187 GLY A C 1
ATOM 1485 O O . GLY A 1 187 ? 20.811 -3.821 -6.241 1.00 79.56 187 GLY A O 1
ATOM 1486 N N . LEU A 1 188 ? 18.804 -3.873 -5.239 1.00 80.38 188 LEU A N 1
ATOM 1487 C CA . LEU A 1 188 ? 18.092 -4.396 -6.412 1.00 80.38 188 LEU A CA 1
ATOM 1488 C C . LEU A 1 188 ? 17.987 -3.367 -7.547 1.00 80.38 188 LEU A C 1
ATOM 1490 O O . LEU A 1 188 ? 18.142 -3.733 -8.717 1.00 80.38 188 LEU A O 1
ATOM 1494 N N . LYS A 1 189 ? 17.744 -2.089 -7.228 1.00 80.19 189 LYS A N 1
ATOM 1495 C CA . LYS A 1 189 ? 17.735 -1.000 -8.226 1.00 80.19 189 LYS A CA 1
ATOM 1496 C C . LYS A 1 189 ? 19.101 -0.865 -8.895 1.00 80.19 189 LYS A C 1
ATOM 1498 O O . LYS A 1 189 ? 19.178 -0.810 -10.123 1.00 80.19 189 LYS A O 1
ATOM 1503 N N . LEU A 1 190 ? 20.169 -0.898 -8.100 1.00 78.12 190 LEU A N 1
ATOM 1504 C CA . LEU A 1 190 ? 21.544 -0.831 -8.585 1.00 78.12 190 LEU A CA 1
ATOM 1505 C C . LEU A 1 190 ? 21.883 -2.038 -9.470 1.00 78.12 190 LEU A C 1
ATOM 1507 O O . LEU A 1 190 ? 22.427 -1.864 -10.560 1.00 78.12 190 LEU A O 1
ATOM 1511 N N . GLY A 1 191 ? 21.483 -3.246 -9.063 1.00 82.81 191 GLY A N 1
ATOM 1512 C CA . GLY A 1 191 ? 21.650 -4.453 -9.875 1.00 82.81 191 GLY A CA 1
ATOM 1513 C C . GLY A 1 191 ? 20.996 -4.337 -11.256 1.00 82.81 191 GLY A C 1
ATOM 1514 O O . GLY A 1 191 ? 21.632 -4.640 -12.265 1.00 82.81 191 GLY A O 1
ATOM 1515 N N . ARG A 1 192 ? 19.760 -3.826 -11.331 1.00 86.69 192 ARG A N 1
ATOM 1516 C CA . ARG A 1 192 ? 19.061 -3.616 -12.615 1.00 86.69 192 ARG A CA 1
ATOM 1517 C C . ARG A 1 192 ? 19.751 -2.578 -13.498 1.00 86.69 192 ARG A C 1
ATOM 1519 O O . ARG A 1 192 ? 19.880 -2.816 -14.697 1.00 86.69 192 ARG A O 1
ATOM 1526 N N . MET A 1 193 ? 20.220 -1.470 -12.919 1.00 84.56 193 MET A N 1
ATOM 1527 C CA . MET A 1 193 ? 20.975 -0.458 -13.668 1.00 84.56 193 MET A CA 1
ATOM 1528 C C . MET A 1 193 ? 22.268 -1.037 -14.247 1.00 84.56 193 MET A C 1
ATOM 1530 O O . MET A 1 193 ? 22.556 -0.820 -15.419 1.00 84.56 193 MET A O 1
ATOM 1534 N N . LEU A 1 194 ? 23.016 -1.827 -13.468 1.00 81.19 194 LEU A N 1
ATOM 1535 C CA . LEU A 1 194 ? 24.242 -2.465 -13.955 1.00 81.19 194 LEU A CA 1
ATOM 1536 C C . LEU A 1 194 ? 23.974 -3.443 -15.101 1.00 81.19 194 LEU A C 1
ATOM 1538 O O . LEU A 1 194 ? 24.733 -3.447 -16.068 1.00 81.19 194 LEU A O 1
ATOM 1542 N N . VAL A 1 195 ? 22.897 -4.232 -15.021 1.00 89.62 195 VAL A N 1
ATOM 1543 C CA . VAL A 1 195 ? 22.491 -5.152 -16.099 1.00 89.62 195 VAL A CA 1
ATOM 1544 C C . VAL A 1 195 ? 22.148 -4.383 -17.375 1.00 89.62 195 VAL A C 1
ATOM 1546 O O . VAL A 1 195 ? 22.626 -4.738 -18.448 1.00 89.62 195 VAL A O 1
ATOM 1549 N N . GLN A 1 196 ? 21.378 -3.296 -17.273 1.00 87.94 196 GLN A N 1
ATOM 1550 C CA . GLN A 1 196 ? 21.061 -2.460 -18.436 1.00 87.94 196 GLN A CA 1
ATOM 1551 C C . GLN A 1 196 ? 22.318 -1.840 -19.056 1.00 87.94 196 GLN A C 1
ATOM 1553 O O . GLN A 1 196 ? 22.458 -1.835 -20.275 1.00 87.94 196 GLN A O 1
ATOM 1558 N N . LEU A 1 197 ? 23.250 -1.363 -18.229 1.00 79.38 197 LEU A N 1
ATOM 1559 C CA . LEU A 1 197 ? 24.486 -0.716 -18.677 1.00 79.38 197 LEU A CA 1
ATOM 1560 C C . LEU A 1 197 ? 25.467 -1.723 -19.312 1.00 79.38 197 LEU A C 1
ATOM 1562 O O . LEU A 1 197 ? 26.163 -1.408 -20.274 1.00 79.38 197 LEU A O 1
ATOM 1566 N N . THR A 1 198 ? 25.497 -2.965 -18.823 1.00 83.94 198 THR A N 1
ATOM 1567 C CA . THR A 1 198 ? 26.279 -4.038 -19.462 1.00 83.94 198 THR A CA 1
ATOM 1568 C C . THR A 1 198 ? 25.658 -4.507 -20.773 1.00 83.94 198 THR A C 1
ATOM 1570 O O . THR A 1 198 ? 26.395 -4.716 -21.734 1.00 83.94 198 THR A O 1
ATOM 1573 N N . ASP A 1 199 ? 24.331 -4.612 -20.858 1.00 82.56 199 ASP A N 1
ATOM 1574 C CA . ASP A 1 199 ? 23.634 -4.953 -22.104 1.00 82.56 199 ASP A CA 1
ATOM 1575 C C . ASP A 1 199 ? 23.851 -3.879 -23.187 1.00 82.56 199 ASP A C 1
ATOM 1577 O O . ASP A 1 199 ? 24.177 -4.200 -24.331 1.00 82.56 199 ASP A O 1
ATOM 1581 N N . THR A 1 200 ? 23.776 -2.589 -22.833 1.00 83.38 200 THR A N 1
ATOM 1582 C CA . THR A 1 200 ? 24.088 -1.504 -23.781 1.00 83.38 200 THR A CA 1
ATOM 1583 C C . THR A 1 200 ? 25.551 -1.523 -24.217 1.00 83.38 200 THR A C 1
ATOM 1585 O O . THR A 1 200 ? 25.827 -1.316 -25.399 1.00 83.38 200 THR A O 1
ATOM 1588 N N . PHE A 1 201 ? 26.489 -1.838 -23.319 1.00 82.69 201 PHE A N 1
ATOM 1589 C CA . PHE A 1 201 ? 27.905 -1.977 -23.666 1.00 82.69 201 PHE A CA 1
ATOM 1590 C C . PHE A 1 201 ? 28.173 -3.164 -24.602 1.00 82.69 201 PHE A C 1
ATOM 1592 O O . PHE A 1 201 ? 28.923 -3.026 -25.569 1.00 82.69 201 PHE A O 1
ATOM 1599 N N . LEU A 1 202 ? 27.542 -4.319 -24.358 1.00 82.00 202 LEU A N 1
ATOM 1600 C CA . LEU A 1 202 ? 27.643 -5.489 -25.237 1.00 82.00 202 LEU A CA 1
ATOM 1601 C C . LEU A 1 202 ? 27.070 -5.196 -26.624 1.00 82.00 202 LEU A C 1
ATOM 1603 O O . LEU A 1 202 ? 27.715 -5.511 -27.623 1.00 82.00 202 LEU A O 1
ATOM 1607 N N . LYS A 1 203 ? 25.910 -4.532 -26.691 1.00 78.38 203 LYS A N 1
ATOM 1608 C CA . LYS A 1 203 ? 25.315 -4.075 -27.955 1.00 78.38 203 LYS A CA 1
ATOM 1609 C C . LYS A 1 203 ? 26.251 -3.131 -28.699 1.00 78.38 203 LYS A C 1
ATOM 1611 O O . LYS A 1 203 ? 26.490 -3.324 -29.886 1.00 78.38 203 LYS A O 1
ATOM 1616 N N . LEU A 1 204 ? 26.840 -2.159 -28.004 1.00 79.50 204 LEU A N 1
ATOM 1617 C CA . LEU A 1 204 ? 27.779 -1.216 -28.606 1.00 79.50 204 LEU A CA 1
ATOM 1618 C C . LEU A 1 204 ? 29.035 -1.929 -29.127 1.00 79.50 204 LEU A C 1
ATOM 1620 O O . LEU A 1 204 ? 29.429 -1.699 -30.266 1.00 79.50 204 LEU A O 1
ATOM 1624 N N . ASN A 1 205 ? 29.605 -2.861 -28.357 1.00 77.31 205 ASN A N 1
ATOM 1625 C CA . ASN A 1 205 ? 30.734 -3.679 -28.809 1.00 77.31 205 ASN A CA 1
ATOM 1626 C C . ASN A 1 205 ? 30.381 -4.563 -30.010 1.00 77.31 205 ASN A C 1
ATOM 1628 O O . ASN A 1 205 ? 31.212 -4.734 -30.902 1.00 77.31 205 ASN A O 1
ATOM 1632 N N . HIS A 1 206 ? 29.169 -5.116 -30.053 1.00 75.31 206 HIS A N 1
ATOM 1633 C CA . HIS A 1 206 ? 28.689 -5.881 -31.199 1.00 75.31 206 HIS A CA 1
ATOM 1634 C C . HIS A 1 206 ? 28.588 -4.997 -32.447 1.00 75.31 206 HIS A C 1
ATOM 1636 O O . HIS A 1 206 ? 29.087 -5.381 -33.501 1.00 75.31 206 HIS A O 1
ATOM 1642 N N . HIS A 1 207 ? 28.059 -3.777 -32.313 1.00 74.12 207 HIS A N 1
ATOM 1643 C CA . HIS A 1 207 ? 28.030 -2.800 -33.402 1.00 74.12 207 HIS A CA 1
ATOM 1644 C C . HIS A 1 207 ? 29.439 -2.408 -33.867 1.00 74.12 207 HIS A C 1
ATOM 1646 O O . HIS A 1 207 ? 29.698 -2.405 -35.067 1.00 74.12 207 HIS A O 1
ATOM 1652 N N . THR A 1 208 ? 30.385 -2.160 -32.957 1.00 70.31 208 THR A N 1
ATOM 1653 C CA . THR A 1 208 ? 31.762 -1.808 -33.348 1.00 70.31 208 THR A CA 1
ATOM 1654 C C . THR A 1 208 ? 32.539 -2.985 -33.939 1.00 70.31 208 THR A C 1
ATOM 1656 O O . THR A 1 208 ? 33.388 -2.782 -34.798 1.00 70.31 208 THR A O 1
ATOM 1659 N N . SER A 1 209 ? 32.247 -4.216 -33.508 1.00 67.94 209 SER A N 1
ATOM 1660 C CA . SER A 1 209 ? 32.903 -5.427 -34.030 1.00 67.94 209 SER A CA 1
ATOM 1661 C C . SER A 1 209 ? 32.300 -5.871 -35.366 1.00 67.94 209 SER A C 1
ATOM 1663 O O . SER A 1 209 ? 33.013 -6.392 -36.219 1.00 67.94 209 SER A O 1
ATOM 1665 N N . GLY A 1 210 ? 30.998 -5.638 -35.571 1.00 57.69 210 GLY A N 1
ATOM 1666 C CA . GLY A 1 210 ? 30.284 -5.945 -36.812 1.00 57.69 210 GLY A CA 1
ATOM 1667 C C . GLY A 1 210 ? 30.588 -4.965 -37.946 1.00 57.69 210 GLY A C 1
ATOM 1668 O O . GLY A 1 210 ? 30.699 -5.381 -39.094 1.00 57.69 210 GLY A O 1
ATOM 1669 N N . VAL A 1 211 ? 30.828 -3.686 -37.636 1.00 52.78 211 VAL A N 1
ATOM 1670 C CA . VAL A 1 211 ? 31.224 -2.676 -38.640 1.00 52.78 211 VAL A CA 1
ATOM 1671 C C . VAL A 1 211 ? 32.637 -2.929 -39.199 1.00 52.78 211 VAL A C 1
ATOM 1673 O O . VAL A 1 211 ? 32.965 -2.444 -40.276 1.00 52.78 211 VAL A O 1
ATOM 1676 N N . SER A 1 212 ? 33.455 -3.765 -38.548 1.00 45.91 212 SER A N 1
ATOM 1677 C CA . SER A 1 212 ? 34.765 -4.185 -39.073 1.00 45.91 212 SER A CA 1
ATOM 1678 C C . SER A 1 212 ? 34.697 -5.392 -40.031 1.00 45.91 212 SER A C 1
ATOM 1680 O O . SER A 1 212 ? 35.717 -5.791 -40.582 1.00 45.91 212 SER A O 1
ATOM 1682 N N . ARG A 1 213 ? 33.508 -5.964 -40.289 1.00 45.91 213 ARG A N 1
ATOM 1683 C CA . ARG A 1 213 ? 33.305 -7.052 -41.265 1.00 45.91 213 ARG A CA 1
ATOM 1684 C C . ARG A 1 213 ? 32.445 -6.611 -42.447 1.00 45.91 213 ARG A C 1
ATOM 1686 O O . ARG A 1 213 ? 31.430 -7.221 -42.749 1.00 45.91 213 ARG A O 1
ATOM 1693 N N . HIS A 1 214 ? 32.887 -5.574 -43.147 1.00 43.66 214 HIS A N 1
ATOM 1694 C CA . HIS A 1 214 ? 32.598 -5.432 -44.574 1.00 43.66 214 HIS A CA 1
ATOM 1695 C C . HIS A 1 214 ? 33.759 -4.734 -45.286 1.00 43.66 214 HIS A C 1
ATOM 1697 O O . HIS A 1 214 ? 33.724 -3.544 -45.575 1.00 43.66 214 HIS A O 1
ATOM 1703 N N . ALA A 1 215 ? 34.789 -5.519 -45.582 1.00 43.06 215 ALA A N 1
ATOM 1704 C CA . ALA A 1 215 ? 35.608 -5.388 -46.781 1.00 43.06 215 ALA A CA 1
ATOM 1705 C C . ALA A 1 215 ? 36.162 -6.797 -47.048 1.00 43.06 215 ALA A C 1
ATOM 1707 O O . ALA A 1 215 ? 36.789 -7.376 -46.168 1.00 43.06 215 ALA A O 1
ATOM 1708 N N . GLY A 1 216 ? 35.740 -7.391 -48.165 1.00 44.66 216 GLY A N 1
ATOM 1709 C CA . GLY A 1 216 ? 35.655 -8.836 -48.389 1.00 44.66 216 GLY A CA 1
ATOM 1710 C C . GLY A 1 216 ? 36.968 -9.609 -48.306 1.00 44.66 216 GLY A C 1
ATOM 1711 O O . GLY A 1 216 ? 37.990 -9.099 -48.736 1.00 44.66 216 GLY A O 1
ATOM 1712 N N . ASP A 1 217 ? 36.885 -10.828 -47.753 1.00 45.03 217 ASP A N 1
ATOM 1713 C CA . ASP A 1 217 ? 37.691 -11.989 -48.193 1.00 45.03 217 ASP A CA 1
ATOM 1714 C C . ASP A 1 217 ? 37.411 -13.303 -47.428 1.00 45.03 217 ASP A C 1
ATOM 1716 O O . ASP A 1 217 ? 38.022 -14.319 -47.718 1.00 45.03 217 ASP A O 1
ATOM 1720 N N . ILE A 1 218 ? 36.503 -13.333 -46.439 1.00 47.88 218 ILE A N 1
ATOM 1721 C CA . ILE A 1 218 ? 36.259 -14.551 -45.620 1.00 47.88 218 ILE A CA 1
ATOM 1722 C C . ILE A 1 218 ? 34.792 -15.018 -45.674 1.00 47.88 218 ILE A C 1
ATOM 1724 O O . ILE A 1 218 ? 34.328 -15.739 -44.797 1.00 47.88 218 ILE A O 1
ATOM 1728 N N . ALA A 1 219 ? 34.018 -14.554 -46.659 1.00 47.44 219 ALA A N 1
ATOM 1729 C CA . ALA A 1 219 ? 32.600 -14.910 -46.786 1.00 47.44 219 ALA A CA 1
ATOM 1730 C C . ALA A 1 219 ? 32.337 -16.073 -47.757 1.00 47.44 219 ALA A C 1
ATOM 1732 O O . ALA A 1 219 ? 31.288 -16.693 -47.631 1.00 47.44 219 ALA A O 1
ATOM 1733 N N . ASP A 1 220 ? 33.274 -16.407 -48.649 1.00 50.06 220 ASP A N 1
ATOM 1734 C CA . ASP A 1 220 ? 33.080 -17.505 -49.610 1.00 50.06 220 ASP A CA 1
ATOM 1735 C C . ASP A 1 220 ? 33.502 -18.885 -49.069 1.00 50.06 220 ASP A C 1
ATOM 1737 O O . ASP A 1 220 ? 33.059 -19.887 -49.606 1.00 50.06 220 ASP A O 1
ATOM 1741 N N . ASP A 1 221 ? 34.265 -18.964 -47.969 1.00 52.12 221 ASP A N 1
ATOM 1742 C CA . ASP A 1 221 ? 34.768 -20.247 -47.424 1.00 52.12 221 ASP A CA 1
ATOM 1743 C C . ASP A 1 221 ? 34.063 -20.723 -46.134 1.00 52.12 221 ASP A C 1
ATOM 1745 O O . ASP A 1 221 ? 34.363 -21.797 -45.624 1.00 52.12 221 ASP A O 1
ATOM 1749 N N . LEU A 1 222 ? 33.134 -19.941 -45.565 1.00 51.72 222 LEU A N 1
ATOM 1750 C CA . LEU A 1 222 ? 32.409 -20.305 -44.327 1.00 51.72 222 LEU A CA 1
ATOM 1751 C C . LEU A 1 222 ? 30.880 -20.246 -44.446 1.00 51.72 222 LEU A C 1
ATOM 1753 O O . LEU A 1 222 ? 30.182 -20.545 -43.475 1.00 51.72 222 LEU A O 1
ATOM 1757 N N . ALA A 1 223 ? 30.347 -19.850 -45.603 1.00 51.94 223 ALA A N 1
ATOM 1758 C CA . ALA A 1 223 ? 28.905 -19.852 -45.852 1.00 51.94 223 ALA A CA 1
ATOM 1759 C C . ALA A 1 223 ? 28.358 -21.249 -46.206 1.00 51.94 223 ALA A C 1
ATOM 1761 O O . ALA A 1 223 ? 27.162 -21.472 -46.037 1.00 51.94 223 ALA A O 1
ATOM 1762 N N . ASP A 1 224 ? 29.225 -22.188 -46.600 1.00 55.94 224 ASP A N 1
ATOM 1763 C CA . ASP A 1 224 ? 28.867 -23.586 -46.893 1.00 55.94 224 ASP A CA 1
ATOM 1764 C C . ASP A 1 224 ? 28.807 -24.486 -45.640 1.00 55.94 224 ASP A C 1
ATOM 1766 O O . ASP A 1 224 ? 28.431 -25.650 -45.725 1.00 55.94 224 ASP A O 1
ATOM 1770 N N . ASP A 1 225 ? 29.128 -23.947 -44.460 1.00 56.75 225 ASP A N 1
ATOM 1771 C CA . ASP A 1 225 ? 29.228 -24.694 -43.196 1.00 56.75 225 ASP A CA 1
ATOM 1772 C C . ASP A 1 225 ? 28.021 -24.474 -42.257 1.00 56.75 225 ASP A C 1
ATOM 1774 O O . ASP A 1 225 ? 28.088 -24.751 -41.052 1.00 56.75 225 ASP A O 1
ATOM 1778 N N . LEU A 1 226 ? 26.901 -23.949 -42.773 1.00 58.91 226 LEU A N 1
ATOM 1779 C CA . LEU A 1 226 ? 25.649 -23.863 -42.018 1.00 58.91 226 LEU A CA 1
ATOM 1780 C C . LEU A 1 226 ? 24.713 -25.013 -42.437 1.00 58.91 226 LEU A C 1
ATOM 1782 O O . LEU A 1 226 ? 24.090 -24.914 -43.492 1.00 58.91 226 LEU A O 1
ATOM 1786 N N . PRO A 1 227 ? 24.595 -26.098 -41.642 1.00 59.78 227 PRO A N 1
ATOM 1787 C CA . PRO A 1 227 ? 23.789 -27.254 -42.020 1.00 59.78 227 PRO A CA 1
ATOM 1788 C C . PRO A 1 227 ? 22.309 -26.873 -42.133 1.00 59.78 227 PRO A C 1
ATOM 1790 O O . PRO A 1 227 ? 21.746 -26.242 -41.234 1.00 59.78 227 PRO A O 1
ATOM 1793 N N . GLU A 1 228 ? 21.677 -27.267 -43.241 1.00 69.88 228 GLU A N 1
ATOM 1794 C CA . GLU A 1 228 ? 20.250 -27.023 -43.499 1.00 69.88 228 GLU A CA 1
ATOM 1795 C C . GLU A 1 228 ? 19.348 -27.761 -42.492 1.00 69.88 228 GLU A C 1
ATOM 1797 O O . GLU A 1 228 ? 18.206 -27.351 -42.263 1.00 69.88 228 GLU A O 1
ATOM 1802 N N . ASP A 1 229 ? 19.868 -28.817 -41.854 1.00 75.12 229 ASP A N 1
ATOM 1803 C CA . ASP A 1 229 ? 19.159 -29.625 -40.869 1.00 75.12 229 ASP A CA 1
ATOM 1804 C C . ASP A 1 229 ? 19.634 -29.345 -39.429 1.00 75.12 229 ASP A C 1
ATOM 1806 O O . ASP A 1 229 ? 20.813 -29.427 -39.069 1.00 75.12 229 ASP A O 1
ATOM 1810 N N . ILE A 1 230 ? 18.668 -29.054 -38.558 1.00 74.75 230 ILE A N 1
ATOM 1811 C CA . ILE A 1 230 ? 18.872 -28.827 -37.123 1.00 74.75 230 ILE A CA 1
ATOM 1812 C C . ILE A 1 230 ? 19.463 -30.073 -36.451 1.00 74.75 230 ILE A C 1
ATOM 1814 O O . ILE A 1 230 ? 20.220 -29.948 -35.480 1.00 74.75 230 ILE A O 1
ATOM 1818 N N . ASP A 1 231 ? 19.136 -31.269 -36.941 1.00 76.44 231 ASP A N 1
ATOM 1819 C CA . ASP A 1 231 ? 19.680 -32.504 -36.382 1.00 76.44 231 ASP A CA 1
ATOM 1820 C C . ASP A 1 231 ? 21.158 -32.708 -36.755 1.00 76.44 231 ASP A C 1
ATOM 1822 O O . ASP A 1 231 ? 21.931 -33.219 -35.941 1.00 76.44 231 ASP A O 1
ATOM 1826 N N . GLU A 1 232 ? 21.605 -32.192 -37.899 1.00 73.88 232 GLU A N 1
ATOM 1827 C CA . GLU A 1 232 ? 23.015 -32.205 -38.303 1.00 73.88 232 GLU A CA 1
ATOM 1828 C C . GLU A 1 232 ? 23.854 -31.227 -37.466 1.00 73.88 232 GLU A C 1
ATOM 1830 O O . GLU A 1 232 ? 24.931 -31.587 -36.981 1.00 73.88 232 GLU A O 1
ATOM 1835 N N . PHE A 1 233 ? 23.305 -30.049 -37.145 1.00 79.69 233 PHE A N 1
ATOM 1836 C CA . PHE A 1 233 ? 23.917 -29.140 -36.169 1.00 79.69 233 PHE A CA 1
ATOM 1837 C C . PHE A 1 233 ? 24.085 -29.796 -34.789 1.00 79.69 233 PHE A C 1
ATOM 1839 O O . PHE A 1 233 ? 25.118 -29.634 -34.135 1.00 79.69 233 PHE A O 1
ATOM 1846 N N . ARG A 1 234 ? 23.083 -30.558 -34.326 1.00 84.31 234 ARG A N 1
ATOM 1847 C CA . ARG A 1 234 ? 23.155 -31.271 -33.036 1.00 84.31 234 ARG A CA 1
ATOM 1848 C C . ARG A 1 234 ? 24.255 -32.328 -33.033 1.00 84.31 234 ARG A C 1
ATOM 1850 O O . ARG A 1 234 ? 24.941 -32.476 -32.020 1.00 84.31 234 ARG A O 1
ATOM 1857 N N . ILE A 1 235 ? 24.433 -33.034 -34.148 1.00 87.12 235 ILE A N 1
ATOM 1858 C CA . ILE A 1 235 ? 25.480 -34.047 -34.303 1.00 87.12 235 ILE A CA 1
ATOM 1859 C C . ILE A 1 235 ? 26.865 -33.390 -34.334 1.00 87.12 235 ILE A C 1
ATOM 1861 O O . ILE A 1 235 ? 27.765 -33.850 -33.625 1.00 87.12 235 ILE A O 1
ATOM 1865 N N . ASP A 1 236 ? 27.043 -32.300 -35.085 1.00 82.12 236 ASP A N 1
ATOM 1866 C CA . ASP A 1 236 ? 28.335 -31.605 -35.147 1.00 82.12 236 ASP A CA 1
ATOM 1867 C C . ASP A 1 236 ? 28.706 -30.963 -33.800 1.00 82.12 236 ASP A C 1
ATOM 1869 O O . ASP A 1 236 ? 29.845 -31.063 -33.332 1.00 82.12 236 ASP A O 1
ATOM 1873 N N . LEU A 1 237 ? 27.721 -30.394 -33.099 1.00 88.50 237 LEU A N 1
ATOM 1874 C CA . LEU A 1 237 ? 27.914 -29.852 -31.757 1.00 88.50 237 LEU A CA 1
ATOM 1875 C C . LEU A 1 237 ? 28.344 -30.936 -30.758 1.00 88.50 237 LEU A C 1
ATOM 1877 O O . LEU A 1 237 ? 29.278 -30.712 -29.985 1.00 88.50 237 LEU A O 1
ATOM 1881 N N . ALA A 1 238 ? 27.704 -32.109 -30.786 1.00 92.88 238 ALA A N 1
ATOM 1882 C CA . ALA A 1 238 ? 28.105 -33.242 -29.952 1.00 92.88 238 ALA A CA 1
ATOM 1883 C C . ALA A 1 238 ? 29.555 -33.659 -30.249 1.00 92.88 238 ALA A C 1
ATOM 1885 O O . ALA A 1 238 ? 30.363 -33.795 -29.328 1.00 92.88 238 ALA A O 1
ATOM 1886 N N . ARG A 1 239 ? 29.925 -33.732 -31.534 1.00 90.25 239 ARG A N 1
ATOM 1887 C CA . ARG A 1 239 ? 31.281 -34.089 -31.973 1.00 90.25 239 ARG A CA 1
ATOM 1888 C C . ARG A 1 239 ? 32.337 -33.080 -31.494 1.00 90.25 239 ARG A C 1
ATOM 1890 O O . ARG A 1 239 ? 33.413 -33.485 -31.051 1.00 90.25 239 ARG A O 1
ATOM 1897 N N . ARG A 1 240 ? 32.038 -31.774 -31.512 1.00 90.81 240 ARG A N 1
ATOM 1898 C CA . ARG A 1 240 ? 32.937 -30.727 -30.977 1.00 90.81 240 ARG A CA 1
ATOM 1899 C C . ARG A 1 240 ? 33.086 -30.800 -29.458 1.00 90.81 240 ARG A C 1
ATOM 1901 O O . ARG A 1 240 ? 34.190 -30.599 -28.950 1.00 90.81 240 ARG A O 1
ATOM 1908 N N . ILE A 1 241 ? 32.005 -31.096 -28.734 1.00 90.94 241 ILE A N 1
ATOM 1909 C CA . ILE A 1 241 ? 32.049 -31.276 -27.275 1.00 90.94 241 ILE A CA 1
ATOM 1910 C C . ILE A 1 241 ? 32.921 -32.484 -26.922 1.00 90.94 241 ILE A C 1
ATOM 1912 O O . ILE A 1 241 ? 33.791 -32.364 -26.058 1.00 90.94 241 ILE A O 1
ATOM 1916 N N . ASP A 1 242 ? 32.765 -33.604 -27.626 1.00 90.56 242 ASP A N 1
ATOM 1917 C CA . ASP A 1 242 ? 33.581 -34.801 -27.405 1.00 90.56 242 ASP A CA 1
ATOM 1918 C C . ASP A 1 242 ? 35.065 -34.539 -27.692 1.00 90.56 242 ASP A C 1
ATOM 1920 O O . ASP A 1 242 ? 35.927 -34.896 -26.883 1.00 90.56 242 ASP A O 1
ATOM 1924 N N . ALA A 1 243 ? 35.378 -33.837 -28.788 1.00 86.94 243 ALA A N 1
ATOM 1925 C CA . ALA A 1 243 ? 36.746 -33.431 -29.110 1.00 86.94 243 ALA A CA 1
ATOM 1926 C C . ALA A 1 243 ? 37.353 -32.522 -28.025 1.00 86.94 243 ALA A C 1
ATOM 1928 O O . ALA A 1 243 ? 38.510 -32.697 -27.631 1.00 86.94 243 ALA A O 1
ATOM 1929 N N . PHE A 1 244 ? 36.570 -31.582 -27.491 1.00 88.56 244 PHE A N 1
ATOM 1930 C CA . PHE A 1 244 ? 36.997 -30.702 -26.404 1.00 88.56 244 PHE A CA 1
ATOM 1931 C C . PHE A 1 244 ? 37.231 -31.462 -25.088 1.00 88.56 244 PHE A C 1
ATOM 1933 O O . PHE A 1 244 ? 38.223 -31.226 -24.392 1.00 88.56 244 PHE A O 1
ATOM 1940 N N . VAL A 1 245 ? 36.356 -32.410 -24.744 1.00 88.94 245 VAL A N 1
ATOM 1941 C CA . VAL A 1 245 ? 36.508 -33.253 -23.547 1.00 88.94 245 VAL A CA 1
ATOM 1942 C C . VAL A 1 245 ? 37.723 -34.177 -23.679 1.00 88.94 245 VAL A C 1
ATOM 1944 O O . VAL A 1 245 ? 38.496 -34.303 -22.725 1.00 88.94 245 VAL A O 1
ATOM 1947 N N . ALA A 1 246 ? 37.947 -34.764 -24.856 1.00 81.81 246 ALA A N 1
ATOM 1948 C CA . ALA A 1 246 ? 39.127 -35.578 -25.144 1.00 81.81 246 ALA A CA 1
ATOM 1949 C C . ALA A 1 246 ? 40.427 -34.755 -25.071 1.00 81.81 246 ALA A C 1
ATOM 1951 O O . ALA A 1 246 ? 41.399 -35.188 -24.451 1.00 81.81 246 ALA A O 1
ATOM 1952 N N . SER A 1 247 ? 40.422 -33.534 -25.616 1.00 77.44 247 SER A N 1
ATOM 1953 C CA . SER A 1 247 ? 41.524 -32.568 -25.501 1.00 77.44 247 SER A CA 1
ATOM 1954 C C . SER A 1 247 ? 41.869 -32.261 -24.039 1.00 77.44 247 SER A C 1
ATOM 1956 O O . SER A 1 247 ? 43.041 -32.296 -23.658 1.00 77.44 247 SER A O 1
ATOM 1958 N N . ARG A 1 248 ? 40.856 -32.032 -23.193 1.00 79.81 248 ARG A N 1
ATOM 1959 C CA . ARG A 1 248 ? 41.053 -31.773 -21.760 1.00 79.81 248 ARG A CA 1
ATOM 1960 C C . ARG A 1 248 ? 41.609 -32.991 -21.016 1.00 79.81 248 ARG A C 1
ATOM 1962 O O . ARG A 1 248 ? 42.397 -32.818 -20.091 1.00 79.81 248 ARG A O 1
ATOM 1969 N N . ARG A 1 249 ? 41.219 -34.205 -21.414 1.00 78.88 249 ARG A N 1
ATOM 1970 C CA . ARG A 1 249 ? 41.718 -35.452 -20.816 1.00 78.88 249 ARG A CA 1
ATOM 1971 C C . ARG A 1 249 ? 43.186 -35.700 -21.175 1.00 78.88 249 ARG A C 1
ATOM 1973 O O . ARG A 1 249 ? 43.982 -35.963 -20.285 1.00 78.88 249 ARG A O 1
ATOM 1980 N N . ASN A 1 250 ? 43.562 -35.475 -22.434 1.00 65.19 250 ASN A N 1
ATOM 1981 C CA . ASN A 1 250 ? 44.952 -35.591 -22.890 1.00 65.19 250 ASN A CA 1
ATOM 1982 C C . ASN A 1 250 ? 45.876 -34.497 -22.320 1.00 65.19 250 ASN A C 1
ATOM 1984 O O . ASN A 1 250 ? 47.071 -34.727 -22.168 1.00 65.19 250 ASN A O 1
ATOM 1988 N N . ALA A 1 251 ? 45.344 -33.323 -21.960 1.00 62.09 251 ALA A N 1
ATOM 1989 C CA . ALA A 1 251 ? 46.117 -32.269 -21.293 1.00 62.09 251 ALA A CA 1
ATOM 1990 C C . ALA A 1 251 ? 46.432 -32.574 -19.810 1.00 62.09 251 ALA A C 1
ATOM 1992 O O . ALA A 1 251 ? 47.328 -31.952 -19.242 1.00 62.09 251 ALA A O 1
ATOM 1993 N N . GLY A 1 252 ? 45.716 -33.515 -19.178 1.00 56.72 252 GLY A N 1
ATOM 1994 C CA . GLY A 1 252 ? 45.893 -33.887 -17.768 1.00 56.72 252 GLY A CA 1
ATOM 1995 C C . GLY A 1 252 ? 46.954 -34.963 -17.507 1.00 56.72 252 GLY A C 1
ATOM 1996 O O . GLY A 1 252 ? 47.548 -34.972 -16.432 1.00 56.72 252 GLY A O 1
ATOM 1997 N N . ASP A 1 253 ? 47.249 -35.819 -18.489 1.00 55.72 253 ASP A N 1
ATOM 1998 C CA . ASP A 1 253 ? 48.175 -36.955 -18.323 1.00 55.72 253 ASP A CA 1
ATOM 1999 C C . ASP A 1 253 ? 49.660 -36.589 -18.557 1.00 55.72 253 ASP A C 1
ATOM 2001 O O . ASP A 1 253 ? 50.552 -37.406 -18.338 1.00 55.72 253 ASP A O 1
ATOM 2005 N N . GLY A 1 254 ? 49.959 -35.342 -18.943 1.00 54.78 254 GLY A N 1
ATOM 2006 C CA . GLY A 1 254 ? 51.328 -34.859 -19.182 1.00 54.78 254 GLY A CA 1
ATOM 2007 C C . GLY A 1 254 ? 52.071 -34.298 -17.958 1.00 54.78 254 GLY A C 1
ATOM 2008 O O . GLY A 1 254 ? 53.259 -34.006 -18.062 1.00 54.78 254 GLY A O 1
ATOM 2009 N N . ALA A 1 255 ? 51.412 -34.130 -16.804 1.00 52.41 255 ALA A N 1
ATOM 2010 C CA . ALA A 1 255 ? 51.994 -33.450 -15.633 1.00 52.41 255 ALA A CA 1
ATOM 2011 C C . ALA A 1 255 ? 52.409 -34.387 -14.475 1.00 52.41 255 ALA A C 1
ATOM 2013 O O . ALA A 1 255 ? 52.833 -33.910 -13.425 1.00 52.41 255 ALA A O 1
ATOM 2014 N N . GLY A 1 256 ? 52.294 -35.711 -14.644 1.00 50.19 256 GLY A N 1
ATOM 2015 C CA . GLY A 1 256 ? 52.426 -36.690 -13.553 1.00 50.19 256 GLY A CA 1
ATOM 2016 C C . GLY A 1 256 ? 53.495 -37.773 -13.723 1.00 50.19 256 GLY A C 1
ATOM 2017 O O . GLY A 1 256 ? 53.422 -38.780 -13.029 1.00 50.19 256 GLY A O 1
ATOM 2018 N N . ALA A 1 257 ? 54.469 -37.615 -14.625 1.00 50.94 257 ALA A N 1
ATOM 2019 C CA . ALA A 1 257 ? 55.507 -38.625 -14.876 1.00 50.94 257 ALA A CA 1
ATOM 2020 C C . ALA A 1 257 ? 56.932 -38.059 -14.735 1.00 50.94 257 ALA A C 1
ATOM 2022 O O . ALA A 1 257 ? 57.745 -38.138 -15.649 1.00 50.94 257 ALA A O 1
ATOM 2023 N N . ALA A 1 258 ? 57.244 -37.473 -13.577 1.00 50.81 258 ALA A N 1
ATOM 2024 C CA . ALA A 1 258 ? 58.620 -37.162 -13.180 1.00 50.81 258 ALA A CA 1
ATOM 2025 C C . ALA A 1 258 ? 58.781 -37.258 -11.653 1.00 50.81 258 ALA A C 1
ATOM 2027 O O . ALA A 1 258 ? 59.093 -36.285 -10.977 1.00 50.81 258 ALA A O 1
ATOM 2028 N N . ALA A 1 259 ? 58.549 -38.446 -11.096 1.00 52.12 259 ALA A N 1
ATOM 2029 C CA . ALA A 1 259 ? 58.998 -38.791 -9.750 1.00 52.12 259 ALA A CA 1
ATOM 2030 C C . ALA A 1 259 ? 59.800 -40.093 -9.840 1.00 52.12 259 ALA A C 1
ATOM 2032 O O . ALA A 1 259 ? 59.273 -41.191 -9.679 1.00 52.12 259 ALA A O 1
ATOM 2033 N N . ALA A 1 260 ? 61.081 -39.953 -10.187 1.00 53.81 260 ALA A N 1
ATOM 2034 C CA . ALA A 1 260 ? 62.051 -41.034 -10.107 1.00 53.81 260 ALA A CA 1
ATOM 2035 C C . ALA A 1 260 ? 62.360 -41.337 -8.626 1.00 53.81 260 ALA A C 1
ATOM 2037 O O . ALA A 1 260 ? 62.608 -40.399 -7.863 1.00 53.81 260 ALA A O 1
ATOM 2038 N N . PRO A 1 261 ? 62.383 -42.612 -8.198 1.00 62.44 261 PRO A N 1
ATOM 2039 C CA . PRO A 1 261 ? 62.832 -42.981 -6.866 1.00 62.44 261 PRO A CA 1
ATOM 2040 C C . PRO A 1 261 ? 64.358 -43.135 -6.870 1.00 62.44 261 PRO A C 1
ATOM 2042 O O . PRO A 1 261 ? 64.893 -44.059 -7.479 1.00 62.44 261 PRO A O 1
ATOM 2045 N N . ALA A 1 262 ? 65.068 -42.247 -6.176 1.00 53.22 262 ALA A N 1
ATOM 2046 C CA . ALA A 1 262 ? 66.466 -42.464 -5.817 1.00 53.22 262 ALA A CA 1
ATOM 2047 C C . ALA A 1 262 ? 66.530 -42.929 -4.356 1.00 53.22 262 ALA A C 1
ATOM 2049 O O . ALA A 1 262 ? 66.315 -42.146 -3.432 1.00 53.22 262 ALA A O 1
ATOM 2050 N N . GLY A 1 263 ? 66.779 -44.225 -4.171 1.00 60.78 263 GLY A N 1
ATOM 2051 C CA . GLY A 1 263 ? 67.234 -44.805 -2.911 1.00 60.78 263 GLY A CA 1
ATOM 2052 C C . GLY A 1 263 ? 68.743 -45.076 -2.935 1.00 60.78 263 GLY A C 1
ATOM 2053 O O . GLY A 1 263 ? 69.306 -45.305 -4.004 1.00 60.78 263 GLY A O 1
ATOM 2054 N N . GLY A 1 264 ? 69.345 -45.118 -1.739 1.00 58.84 264 GLY A N 1
ATOM 2055 C CA . GLY A 1 264 ? 70.714 -45.582 -1.446 1.00 58.84 264 GLY A CA 1
ATOM 2056 C C . GLY A 1 264 ? 71.746 -44.446 -1.370 1.00 58.84 264 GLY A C 1
ATOM 2057 O O . GLY A 1 264 ? 71.781 -43.611 -2.264 1.00 58.84 264 GLY A O 1
ATOM 2058 N N . ALA A 1 265 ? 72.620 -44.338 -0.367 1.00 51.12 265 ALA A N 1
ATOM 2059 C CA . ALA A 1 265 ? 73.013 -45.229 0.727 1.00 51.12 265 ALA A CA 1
ATOM 2060 C C . ALA A 1 265 ? 73.627 -44.398 1.871 1.00 51.12 265 ALA A C 1
ATOM 2062 O O . ALA A 1 265 ? 74.077 -43.264 1.584 1.00 51.12 265 ALA A O 1
#

Foldseek 3Di:
DDDDDDDDPDPPDPDPPPPPDPPPPPPPPPPPPDPDDDDDDDDDPDDPPPPPPPPPVPPPPPPPDPDDDDPVLVVVLLCCQAPHPDDLCVSQVVVVHDSVVSVVVCVVVVRDGHDPDPPDCPPVNVVVVVVVVVVVVVVPPDPDPPPDQDPDPVNLVVVVVVLVVVVVVVVVVVVVCVVPDDDPVVVVVSVVVVVVSVVVVVVSVCVNVVVVPPDDDPCPPCVVVDDPDPVVVVVVVVVVVVVVVVVVVVVPVPPPPPDDDDDDD